Protein AF-A0A3S0SF53-F1 (afdb_monomer_lite)

Sequence (201 aa):
MRVKYLPQDAEARLNNGICFYDGRPYHLKLLSQIVAELHPLYGKREPIRIETTDAKLDISSPELGYANAKSGSAVFVYRKPERKYKQLITHGSLLGFQPLIGHVWYSDSIHELMYSKAGESLLLGQYPSLEEALTKVKEGSISSIAISRDIALAVDHHKEIFVFYKMDNIGILKGNIVEIPSGDVAWVISRYLEGFSWEVR

Foldseek 3Di:
DADDDDLVCQCVAQAQFWWFFQLFIFGWHDPHSFKIWTHHLEDDDDIDIDTPPDPRTGLAEFDFAWFCDPQQWIKGKDFDDDDPRHRGHHLVGIWIATPPPGTDPDSVSVSVCCSYPRVRCRRSFNFDAPVVQVVCLQVVVHQKGDRTRQWMWGQDPVRWIFIGGRRDGQATDDPQETEGQDPVCQVVCVVRVPSGHYDHD

Secondary structure (DSSP, 8-state):
-PPP--GGGHHHHHTTEEEEETTEEEEEEESSSSEEEEEESSSS---EEEETT-TTEE-SPPP-EEEEETTTEEEEEEE----TT--SB-GGGEEEEETTTEEE--HHHHHHHHTSHHHHHHHHT----HHHHHHHHHTTS-SEEESSSSEEEEE-TT--EEEEETTEEEEEEETTEEEES-GGGHHHHHHHSTT-EEEE-

Radius of gyration: 18.93 Å; chains: 1; bounding box: 45×31×56 Å

pLDDT: mean 91.85, std 8.22, range [46.09, 98.25]

Structure (mmCIF, N/CA/C/O backbone):
data_AF-A0A3S0SF53-F1
#
_entry.id   AF-A0A3S0SF53-F1
#
loop_
_atom_site.group_PDB
_atom_site.id
_atom_site.type_symbol
_atom_site.label_atom_id
_atom_site.label_alt_id
_atom_site.label_comp_id
_atom_site.label_asym_id
_atom_site.label_entity_id
_atom_site.label_seq_id
_atom_site.pdbx_PDB_ins_code
_atom_site.Cartn_x
_atom_site.Cartn_y
_atom_site.Cartn_z
_atom_site.occupancy
_atom_site.B_iso_or_equiv
_atom_site.auth_seq_id
_atom_site.auth_comp_id
_atom_site.auth_asym_id
_atom_site.auth_atom_id
_atom_site.pdbx_PDB_model_num
ATOM 1 N N . MET A 1 1 ? 1.760 -14.987 -15.053 1.00 46.09 1 MET A N 1
ATOM 2 C CA . MET A 1 1 ? 1.590 -14.897 -16.523 1.00 46.09 1 MET A CA 1
ATOM 3 C C . MET A 1 1 ? 2.180 -13.563 -16.965 1.00 46.09 1 MET A C 1
ATOM 5 O O . MET A 1 1 ? 1.681 -12.546 -16.506 1.00 46.09 1 MET A O 1
ATOM 9 N N . ARG A 1 2 ? 3.262 -13.537 -17.762 1.00 58.28 2 ARG A N 1
ATOM 10 C CA . ARG A 1 2 ? 3.820 -12.267 -18.272 1.00 58.28 2 ARG A CA 1
ATOM 11 C C . ARG A 1 2 ? 2.810 -11.636 -19.225 1.00 58.28 2 ARG A C 1
ATOM 13 O O . ARG A 1 2 ? 2.363 -12.295 -20.165 1.00 58.28 2 ARG A O 1
ATOM 20 N N . VAL A 1 3 ? 2.421 -10.397 -18.958 1.00 62.72 3 VAL A N 1
ATOM 21 C CA . VAL A 1 3 ? 1.444 -9.688 -19.782 1.00 62.72 3 VAL A CA 1
ATOM 22 C C . VAL A 1 3 ? 2.084 -9.389 -21.139 1.00 62.72 3 VAL A C 1
ATOM 24 O O . VAL A 1 3 ? 3.102 -8.712 -21.211 1.00 62.72 3 VAL A O 1
ATOM 27 N N . LYS A 1 4 ? 1.516 -9.927 -22.223 1.00 71.12 4 LYS A N 1
ATOM 28 C CA . LYS A 1 4 ? 1.995 -9.667 -23.587 1.00 71.12 4 LYS A CA 1
ATOM 29 C C . LYS A 1 4 ? 1.331 -8.405 -24.137 1.00 71.12 4 LYS A C 1
ATOM 31 O O . LYS A 1 4 ? 0.117 -8.236 -24.020 1.00 71.12 4 LYS A O 1
ATOM 36 N N . TYR A 1 5 ? 2.117 -7.538 -24.758 1.00 80.50 5 TYR A N 1
ATOM 37 C CA . TYR A 1 5 ? 1.646 -6.386 -25.523 1.00 80.50 5 TYR A CA 1
ATOM 38 C C . TYR A 1 5 ? 2.404 -6.308 -26.851 1.00 80.50 5 TYR A C 1
ATOM 40 O O . TYR A 1 5 ? 3.475 -6.896 -26.996 1.00 80.50 5 TYR A O 1
ATOM 48 N N . LEU A 1 6 ? 1.826 -5.619 -27.834 1.00 84.12 6 LEU A N 1
ATOM 49 C CA . LEU A 1 6 ? 2.497 -5.349 -29.104 1.00 84.12 6 LEU A CA 1
ATOM 50 C C . LEU A 1 6 ? 3.507 -4.207 -28.904 1.00 84.12 6 LEU A C 1
ATOM 52 O O . LEU A 1 6 ? 3.155 -3.250 -28.219 1.00 84.12 6 LEU A O 1
ATOM 56 N N . PRO A 1 7 ? 4.710 -4.231 -29.509 1.00 83.81 7 PRO A N 1
ATOM 57 C CA . PRO A 1 7 ? 5.716 -3.175 -29.320 1.00 83.81 7 PRO A CA 1
ATOM 58 C C . PRO A 1 7 ? 5.199 -1.748 -29.568 1.00 83.81 7 PRO A C 1
ATOM 60 O O . PRO A 1 7 ? 5.539 -0.822 -28.839 1.00 83.81 7 PRO A O 1
ATOM 63 N N . GLN A 1 8 ? 4.298 -1.582 -30.537 1.00 87.25 8 GLN A N 1
ATOM 64 C CA . GLN A 1 8 ? 3.639 -0.305 -30.840 1.00 87.25 8 GLN A CA 1
ATOM 65 C C . GLN A 1 8 ? 2.739 0.228 -29.707 1.00 87.25 8 GLN A C 1
ATOM 67 O O . GLN A 1 8 ? 2.517 1.430 -29.617 1.00 87.25 8 GLN A O 1
ATOM 72 N N . ASP A 1 9 ? 2.261 -0.643 -28.813 1.00 88.38 9 ASP A N 1
ATOM 73 C CA . ASP A 1 9 ? 1.449 -0.269 -27.651 1.00 88.38 9 ASP A CA 1
ATOM 74 C C . ASP A 1 9 ? 2.307 0.072 -26.418 1.00 88.38 9 ASP A C 1
ATOM 76 O O . ASP A 1 9 ? 1.754 0.468 -25.386 1.00 88.38 9 ASP A O 1
ATOM 80 N N . ALA A 1 10 ? 3.634 -0.121 -26.477 1.00 88.31 10 ALA A N 1
ATOM 81 C CA . ALA A 1 10 ? 4.522 -0.013 -25.317 1.00 88.31 10 ALA A CA 1
ATOM 82 C C . ALA A 1 10 ? 4.361 1.334 -24.604 1.00 88.31 10 ALA A C 1
ATOM 84 O O . ALA A 1 10 ? 4.163 1.379 -23.390 1.00 88.31 10 ALA A O 1
ATOM 85 N N . GLU A 1 11 ? 4.354 2.429 -25.366 1.00 90.12 11 GLU A N 1
ATOM 86 C CA . GLU A 1 11 ? 4.215 3.781 -24.830 1.00 90.12 11 GLU A CA 1
ATOM 87 C C . GLU A 1 11 ? 2.899 3.963 -24.063 1.00 90.12 11 GLU A C 1
ATOM 89 O O . GLU A 1 11 ? 2.894 4.360 -22.894 1.00 90.12 11 GLU A O 1
ATOM 94 N N . ALA A 1 12 ? 1.777 3.592 -24.682 1.00 87.81 12 ALA A N 1
ATOM 95 C CA . ALA A 1 12 ? 0.461 3.729 -24.073 1.00 87.81 12 ALA A CA 1
ATOM 96 C C . ALA A 1 12 ? 0.327 2.879 -22.798 1.00 87.81 12 ALA A C 1
ATOM 98 O O . ALA A 1 12 ? -0.262 3.330 -21.813 1.00 87.81 12 ALA A O 1
ATOM 99 N N . ARG A 1 13 ? 0.892 1.667 -22.788 1.00 88.06 13 ARG A N 1
ATOM 100 C CA . ARG A 1 13 ? 0.721 0.697 -21.696 1.00 88.06 13 ARG A CA 1
ATOM 101 C C . ARG A 1 13 ? 1.686 0.906 -20.537 1.00 88.06 13 ARG A C 1
ATOM 103 O O . ARG A 1 13 ? 1.255 0.823 -19.386 1.00 88.06 13 ARG A O 1
ATOM 110 N N . LEU A 1 14 ? 2.948 1.209 -20.835 1.00 90.62 14 LEU A N 1
ATOM 111 C CA . LEU A 1 14 ? 4.047 1.156 -19.870 1.00 90.62 14 LEU A CA 1
ATOM 112 C C . LEU A 1 14 ? 4.584 2.525 -19.466 1.00 90.62 14 LEU A C 1
ATOM 114 O O . LEU A 1 14 ? 5.055 2.670 -18.349 1.00 90.62 14 LEU A O 1
ATOM 118 N N . ASN A 1 15 ? 4.512 3.543 -20.325 1.00 93.12 15 ASN A N 1
ATOM 119 C CA . ASN A 1 15 ? 5.221 4.788 -20.031 1.00 93.12 15 ASN A CA 1
ATOM 120 C C . ASN A 1 15 ? 4.676 5.502 -18.778 1.00 93.12 15 ASN A C 1
ATOM 122 O O . ASN A 1 15 ? 3.457 5.580 -18.597 1.00 93.12 15 ASN A O 1
ATOM 126 N N . ASN A 1 16 ? 5.565 6.078 -17.968 1.00 93.12 16 ASN A N 1
ATOM 127 C CA . ASN A 1 16 ? 5.263 6.884 -16.781 1.00 93.12 16 ASN A CA 1
ATOM 128 C C . ASN A 1 16 ? 4.382 6.167 -15.744 1.00 93.12 16 ASN A C 1
ATOM 130 O O . ASN A 1 16 ? 3.390 6.725 -15.263 1.00 93.12 16 ASN A O 1
ATOM 134 N N . GLY A 1 17 ? 4.715 4.920 -15.414 1.00 93.69 17 GLY A N 1
ATOM 135 C CA . GLY A 1 17 ? 3.967 4.144 -14.428 1.00 93.69 17 GLY A CA 1
ATOM 136 C C . GLY A 1 17 ? 4.849 3.327 -13.495 1.00 93.69 17 GLY A C 1
ATOM 137 O O . GLY A 1 17 ? 6.034 3.140 -13.746 1.00 93.69 17 GLY A O 1
ATOM 138 N N . ILE A 1 18 ? 4.263 2.844 -12.403 1.00 95.69 18 ILE A N 1
ATOM 139 C CA . ILE A 1 18 ? 4.959 1.997 -11.430 1.00 95.69 18 ILE A CA 1
ATOM 140 C C . ILE A 1 18 ? 4.961 0.547 -11.919 1.00 95.69 18 ILE A C 1
ATOM 142 O O . ILE A 1 18 ? 3.902 0.001 -12.234 1.00 95.69 18 ILE A O 1
ATOM 146 N N . CYS A 1 19 ? 6.141 -0.066 -11.943 1.00 95.56 19 CYS A N 1
ATOM 147 C CA . CYS A 1 19 ? 6.375 -1.478 -12.246 1.00 95.56 19 CYS A CA 1
ATOM 148 C C . CYS A 1 19 ? 7.255 -2.118 -11.167 1.00 95.56 19 CYS A C 1
ATOM 150 O O . CYS A 1 19 ? 7.749 -1.427 -10.273 1.00 95.56 19 CYS A O 1
ATOM 152 N N . PHE A 1 20 ? 7.474 -3.425 -11.273 1.00 96.81 20 PHE A N 1
ATOM 153 C CA . PHE A 1 20 ? 8.457 -4.142 -10.476 1.00 96.81 20 PHE A CA 1
ATOM 154 C C . PHE A 1 20 ? 9.628 -4.594 -11.349 1.00 96.81 20 PHE A C 1
ATOM 156 O O . PHE A 1 20 ? 9.451 -5.010 -12.489 1.00 96.81 20 PHE A O 1
ATOM 163 N N . TYR A 1 21 ? 10.837 -4.539 -10.806 1.00 96.69 21 TYR A N 1
ATOM 164 C CA . TYR A 1 21 ? 12.034 -5.091 -11.424 1.00 96.69 21 TYR A CA 1
ATOM 165 C C . TYR A 1 21 ? 12.852 -5.806 -10.355 1.00 96.69 21 TYR A C 1
ATOM 167 O O . TYR A 1 21 ? 13.222 -5.200 -9.348 1.00 96.69 21 TYR A O 1
ATOM 175 N N . ASP A 1 22 ? 13.082 -7.106 -10.551 1.00 96.00 22 ASP A N 1
ATOM 176 C CA . ASP A 1 22 ? 13.804 -7.960 -9.592 1.00 96.00 22 ASP A CA 1
ATOM 177 C C . ASP A 1 22 ? 13.217 -7.883 -8.164 1.00 96.00 22 ASP A C 1
ATOM 179 O O . ASP A 1 22 ? 13.916 -7.716 -7.163 1.00 96.00 22 ASP A O 1
ATOM 183 N N . GLY A 1 23 ? 11.880 -7.910 -8.084 1.00 94.94 23 GLY A N 1
ATOM 184 C CA . GLY A 1 23 ? 11.135 -7.857 -6.823 1.00 94.94 23 GLY A CA 1
ATOM 185 C C . GLY A 1 23 ? 11.067 -6.480 -6.153 1.00 94.94 23 GLY A C 1
ATOM 186 O O . GLY A 1 23 ? 10.572 -6.387 -5.033 1.00 94.94 23 GLY A O 1
ATOM 187 N N . ARG A 1 24 ? 11.532 -5.405 -6.805 1.00 96.19 24 ARG A N 1
ATOM 188 C CA . ARG A 1 24 ? 11.493 -4.040 -6.254 1.00 96.19 24 ARG A CA 1
ATOM 189 C C . ARG A 1 24 ? 10.675 -3.082 -7.113 1.00 96.19 24 ARG A C 1
ATOM 191 O O . ARG A 1 24 ? 10.727 -3.201 -8.334 1.00 96.19 24 ARG A O 1
ATOM 198 N N . PRO A 1 25 ? 9.956 -2.120 -6.513 1.00 96.94 25 PRO A N 1
ATOM 199 C CA . PRO A 1 25 ? 9.144 -1.185 -7.269 1.00 96.94 25 PRO A CA 1
ATOM 200 C C . PRO A 1 25 ? 9.981 -0.037 -7.857 1.00 96.94 25 PRO A C 1
ATOM 202 O O . PRO A 1 25 ? 10.839 0.542 -7.189 1.00 96.94 25 PRO A O 1
ATOM 205 N N . TYR A 1 26 ? 9.689 0.320 -9.106 1.00 97.12 26 TYR A N 1
ATOM 206 C CA . TYR A 1 26 ? 10.326 1.413 -9.839 1.00 97.12 26 TYR A CA 1
ATOM 207 C C . TYR A 1 26 ? 9.295 2.216 -10.625 1.00 97.12 26 TYR A C 1
ATOM 209 O O . TYR A 1 26 ? 8.296 1.679 -11.106 1.00 97.12 26 TYR A O 1
ATOM 217 N N . HIS A 1 27 ? 9.581 3.498 -10.818 1.00 96.75 27 HIS A N 1
ATOM 218 C CA . HIS A 1 27 ? 8.931 4.304 -11.835 1.00 96.75 27 HIS A CA 1
ATOM 219 C C . HIS A 1 27 ? 9.580 4.033 -13.189 1.00 96.75 27 HIS A C 1
ATOM 221 O O . HIS A 1 27 ? 10.774 4.266 -13.375 1.00 96.75 27 HIS A O 1
ATOM 227 N N . LEU A 1 28 ? 8.785 3.548 -14.133 1.00 96.75 28 LEU A N 1
ATOM 228 C CA . LEU A 1 28 ? 9.215 3.240 -15.484 1.00 96.75 28 LEU A CA 1
ATOM 229 C C . LEU A 1 28 ? 8.954 4.431 -16.398 1.00 96.75 28 LEU A C 1
ATOM 231 O O . LEU A 1 28 ? 7.806 4.835 -16.604 1.00 96.75 28 LEU A O 1
ATOM 235 N N . LYS A 1 29 ? 10.023 4.926 -17.017 1.00 96.81 29 LYS A N 1
ATOM 236 C CA . LYS A 1 29 ? 9.982 5.891 -18.112 1.00 96.81 29 LYS A CA 1
ATOM 237 C C . LYS A 1 29 ? 10.483 5.219 -19.383 1.00 96.81 29 LYS A C 1
ATOM 239 O O . LYS A 1 29 ? 11.597 4.705 -19.420 1.00 96.81 29 LYS A O 1
ATOM 244 N N . LEU A 1 30 ? 9.679 5.210 -20.440 1.00 95.75 30 LEU A N 1
ATOM 245 C CA . LEU A 1 30 ? 10.136 4.693 -21.728 1.00 95.75 30 LEU A CA 1
ATOM 246 C C . LEU A 1 30 ? 11.026 5.726 -22.422 1.00 95.75 30 LEU A C 1
ATOM 248 O O . LEU A 1 30 ? 10.666 6.898 -22.525 1.00 95.75 30 LEU A O 1
ATOM 252 N N . LEU A 1 31 ? 12.185 5.273 -22.901 1.00 96.00 31 LEU A N 1
ATOM 253 C CA . LEU A 1 31 ? 13.082 6.057 -23.754 1.00 96.00 31 LEU A CA 1
ATOM 254 C C . LEU A 1 31 ? 12.844 5.739 -25.237 1.00 96.00 31 LEU A C 1
ATOM 256 O O . LEU A 1 31 ? 13.034 6.591 -26.099 1.00 96.00 31 LEU A O 1
ATOM 260 N N . SER A 1 32 ? 12.420 4.509 -25.531 1.00 93.69 32 SER A N 1
ATOM 261 C CA . SER A 1 32 ? 11.981 4.044 -26.847 1.00 93.69 32 SER A CA 1
ATOM 262 C C . SER A 1 32 ? 10.978 2.894 -26.683 1.00 93.69 32 SER A C 1
ATOM 264 O O . SER A 1 32 ? 10.612 2.538 -25.565 1.00 93.69 32 SER A O 1
ATOM 266 N N . GLN A 1 33 ? 10.539 2.272 -27.781 1.00 91.06 33 GLN A N 1
ATOM 267 C CA . GLN A 1 33 ? 9.672 1.084 -27.720 1.00 91.06 33 GLN A CA 1
ATOM 268 C C . GLN A 1 33 ? 10.350 -0.139 -27.082 1.00 91.06 33 GLN A C 1
ATOM 270 O O . GLN A 1 33 ? 9.656 -1.048 -26.634 1.00 91.06 33 GLN A O 1
ATOM 275 N N . ILE A 1 34 ? 11.686 -0.171 -27.053 1.00 91.94 34 ILE A N 1
ATOM 276 C CA . ILE A 1 34 ? 12.465 -1.317 -26.568 1.00 91.94 34 ILE A CA 1
ATOM 277 C C . ILE A 1 34 ? 13.307 -0.995 -25.333 1.00 91.94 34 ILE A C 1
ATOM 279 O O . ILE A 1 34 ? 13.642 -1.923 -24.607 1.00 91.94 34 ILE A O 1
ATOM 283 N N . VAL A 1 35 ? 13.605 0.281 -25.056 1.00 95.56 35 VAL A N 1
ATOM 284 C CA . VAL A 1 35 ? 14.423 0.708 -23.907 1.00 95.56 35 VAL A CA 1
ATOM 285 C C . VAL A 1 35 ? 13.583 1.479 -22.892 1.00 95.56 35 VAL A C 1
ATOM 287 O O . VAL A 1 35 ? 12.899 2.447 -23.239 1.00 95.56 35 VAL A O 1
ATOM 290 N N . ALA A 1 36 ? 13.709 1.092 -21.623 1.00 97.31 36 ALA A N 1
ATOM 291 C CA . ALA A 1 36 ? 13.137 1.789 -20.479 1.00 97.31 36 ALA A CA 1
ATOM 292 C C . ALA A 1 36 ? 14.227 2.261 -19.508 1.00 97.31 36 ALA A C 1
ATOM 294 O O . ALA A 1 36 ? 15.285 1.645 -19.383 1.00 97.31 36 ALA A O 1
ATOM 295 N N . GLU A 1 37 ? 13.937 3.340 -18.794 1.00 98.12 37 GLU A N 1
ATOM 296 C CA . GLU A 1 37 ? 14.695 3.835 -17.653 1.00 98.12 37 GLU A CA 1
ATOM 297 C C . GLU A 1 37 ? 13.843 3.660 -16.388 1.00 98.12 37 GLU A C 1
ATOM 299 O O . GLU A 1 37 ? 12.679 4.065 -16.333 1.00 98.12 37 GLU A O 1
ATOM 304 N N . LEU A 1 38 ? 14.410 2.993 -15.387 1.00 97.88 38 LEU A N 1
ATOM 305 C CA . LEU A 1 38 ? 13.784 2.686 -14.111 1.00 97.88 38 LEU A CA 1
ATOM 306 C C . LEU A 1 38 ? 14.320 3.635 -13.048 1.00 97.88 38 LEU A C 1
ATOM 308 O O . LEU A 1 38 ? 15.490 3.561 -12.670 1.00 97.88 38 LEU A O 1
ATOM 312 N N . HIS A 1 39 ? 13.451 4.494 -12.534 1.00 97.50 39 HIS A N 1
ATOM 313 C CA . HIS A 1 39 ? 13.761 5.415 -11.450 1.00 97.50 39 HIS A CA 1
ATOM 314 C C . HIS A 1 39 ? 13.269 4.825 -10.122 1.00 97.50 39 HIS A C 1
ATOM 316 O O . HIS A 1 39 ? 12.125 4.372 -10.043 1.00 97.50 39 HIS A O 1
ATOM 322 N N . PRO A 1 40 ? 14.095 4.799 -9.065 1.00 95.75 40 PRO A N 1
ATOM 323 C CA . PRO A 1 40 ? 13.639 4.392 -7.739 1.00 95.75 40 PRO A CA 1
ATOM 324 C C . PRO A 1 40 ? 12.463 5.260 -7.287 1.00 95.75 40 PRO A C 1
ATOM 326 O O . PRO A 1 40 ? 12.498 6.477 -7.463 1.00 95.75 40 PRO A O 1
ATOM 329 N N . LEU A 1 41 ? 11.443 4.653 -6.674 1.00 94.31 41 LEU A N 1
ATOM 330 C CA . LEU A 1 41 ? 10.324 5.424 -6.118 1.00 94.31 41 LEU A CA 1
ATOM 331 C C . LEU A 1 41 ? 10.757 6.301 -4.945 1.00 94.31 41 LEU A C 1
ATOM 333 O O . LEU A 1 41 ? 10.205 7.375 -4.739 1.00 94.31 41 LEU A O 1
ATOM 337 N N . TYR A 1 42 ? 11.737 5.832 -4.174 1.00 91.56 42 TYR A N 1
ATOM 338 C CA . TYR A 1 42 ? 12.228 6.498 -2.981 1.00 91.56 42 TYR A CA 1
ATOM 339 C C . TYR A 1 42 ? 13.743 6.319 -2.818 1.00 91.56 42 TYR A C 1
ATOM 341 O O . TYR A 1 42 ? 14.331 5.307 -3.211 1.00 91.56 42 TYR A O 1
ATOM 349 N N . GLY A 1 43 ? 14.369 7.311 -2.182 1.00 89.81 43 GLY A N 1
ATOM 350 C CA . GLY A 1 43 ? 15.798 7.331 -1.890 1.00 89.81 43 GLY A CA 1
ATOM 351 C C . GLY A 1 43 ? 16.658 7.839 -3.049 1.00 89.81 43 GLY A C 1
ATOM 352 O O . GLY A 1 43 ? 16.170 8.220 -4.108 1.00 89.81 43 GLY A O 1
ATOM 353 N N . LYS A 1 44 ? 17.974 7.874 -2.821 1.00 83.50 44 LYS A N 1
ATOM 354 C CA . LYS A 1 44 ? 18.967 8.284 -3.820 1.00 83.50 44 LYS A CA 1
ATOM 355 C C . LYS A 1 44 ? 19.630 7.034 -4.390 1.00 83.50 44 LYS A C 1
ATOM 357 O O . LYS A 1 44 ? 20.559 6.503 -3.786 1.00 83.50 44 LYS A O 1
ATOM 362 N N . ARG A 1 45 ? 19.120 6.529 -5.511 1.00 90.31 45 ARG A N 1
ATOM 363 C CA . ARG A 1 45 ? 19.826 5.544 -6.342 1.00 90.31 45 ARG A CA 1
ATOM 364 C C . ARG A 1 45 ? 19.778 6.017 -7.786 1.00 90.31 45 ARG A C 1
ATOM 366 O O . ARG A 1 45 ? 18.812 6.664 -8.187 1.00 90.31 45 ARG A O 1
ATOM 373 N N . GLU A 1 46 ? 20.815 5.681 -8.535 1.00 94.50 46 GLU A N 1
ATOM 374 C CA . GLU A 1 46 ? 20.867 6.010 -9.952 1.00 94.50 46 GLU A CA 1
ATOM 375 C C . GLU A 1 46 ? 19.781 5.250 -10.728 1.00 94.50 46 GLU A C 1
ATOM 377 O O . GLU A 1 46 ? 19.470 4.100 -10.382 1.00 94.50 46 GLU A O 1
ATOM 382 N N . PRO A 1 47 ? 19.191 5.870 -11.763 1.00 96.62 47 PRO A N 1
ATOM 383 C CA . PRO A 1 47 ? 18.285 5.177 -12.660 1.00 96.62 47 PRO A CA 1
ATOM 384 C C . PRO A 1 47 ? 18.973 4.006 -13.367 1.00 96.62 47 PRO A C 1
ATOM 386 O O . PRO A 1 47 ? 20.161 4.058 -13.689 1.00 96.62 47 PRO A O 1
ATOM 389 N N . ILE A 1 48 ? 18.212 2.949 -13.644 1.00 97.44 48 ILE A N 1
ATOM 390 C CA . ILE A 1 48 ? 18.705 1.755 -14.341 1.00 97.44 48 ILE A CA 1
ATOM 391 C C . ILE A 1 48 ? 18.089 1.719 -15.733 1.00 97.44 48 ILE A C 1
ATOM 393 O O . ILE A 1 48 ? 16.879 1.870 -15.876 1.00 97.44 48 ILE A O 1
ATOM 397 N N . ARG A 1 49 ? 18.896 1.478 -16.764 1.00 98.12 49 ARG A N 1
ATOM 398 C CA . ARG A 1 49 ? 18.389 1.255 -18.122 1.00 98.12 49 ARG A CA 1
ATOM 399 C C . ARG A 1 49 ? 18.254 -0.231 -18.396 1.00 98.12 49 ARG A C 1
ATOM 401 O O . ARG A 1 49 ? 19.184 -0.985 -18.124 1.00 98.12 49 ARG A O 1
ATOM 408 N N . ILE A 1 50 ? 17.110 -0.624 -18.941 1.00 97.38 50 ILE A N 1
ATOM 409 C CA . ILE A 1 50 ? 16.794 -2.014 -19.271 1.00 97.38 50 ILE A CA 1
ATOM 410 C C . ILE A 1 50 ? 16.114 -2.106 -20.635 1.00 97.38 50 ILE A C 1
ATOM 412 O O . ILE A 1 50 ? 15.545 -1.131 -21.138 1.00 97.38 50 ILE A O 1
ATOM 416 N N . GLU A 1 51 ? 16.117 -3.305 -21.204 1.00 95.44 51 GLU A N 1
ATOM 417 C CA . GLU A 1 51 ? 15.202 -3.637 -22.289 1.00 95.44 51 GLU A CA 1
ATOM 418 C C . GLU A 1 51 ? 13.804 -3.923 -21.731 1.00 95.44 51 GLU A C 1
ATOM 420 O O . GLU A 1 51 ? 13.642 -4.538 -20.679 1.00 95.44 51 GLU A O 1
ATOM 425 N N . THR A 1 52 ? 12.760 -3.526 -22.456 1.00 92.56 52 THR A N 1
ATOM 426 C CA . THR A 1 52 ? 11.367 -3.818 -22.065 1.00 92.56 52 THR A CA 1
ATOM 427 C C . THR A 1 52 ? 11.033 -5.316 -22.100 1.00 92.56 52 THR A C 1
ATOM 429 O O . THR A 1 52 ? 10.032 -5.747 -21.534 1.00 92.56 52 THR A O 1
ATOM 432 N N . THR A 1 53 ? 11.880 -6.119 -22.744 1.00 92.19 53 THR A N 1
ATOM 433 C CA . THR A 1 53 ? 11.811 -7.584 -22.807 1.00 92.19 53 THR A CA 1
ATOM 434 C C . THR A 1 53 ? 12.586 -8.286 -21.694 1.00 92.19 53 THR A C 1
ATOM 436 O O . THR A 1 53 ? 12.589 -9.519 -21.659 1.00 92.19 53 THR A O 1
ATOM 439 N N . ASP A 1 54 ? 13.235 -7.541 -20.792 1.00 95.06 54 ASP A N 1
ATOM 440 C CA . ASP A 1 54 ? 14.008 -8.117 -19.694 1.00 95.06 54 ASP A CA 1
ATOM 441 C C . ASP A 1 54 ? 13.142 -9.063 -18.843 1.00 95.06 54 ASP A C 1
ATOM 443 O O . ASP A 1 54 ? 12.016 -8.755 -18.446 1.00 95.06 54 ASP A O 1
ATOM 447 N N . ALA A 1 55 ? 13.675 -10.250 -18.556 1.00 94.06 55 ALA A N 1
ATOM 448 C CA . ALA A 1 55 ? 12.977 -11.295 -17.823 1.00 94.06 55 ALA A CA 1
ATOM 449 C C . ALA A 1 55 ? 12.622 -10.912 -16.374 1.00 94.06 55 ALA A C 1
ATOM 451 O O . ALA A 1 55 ? 11.712 -11.526 -15.804 1.00 94.06 55 ALA A O 1
ATOM 452 N N . LYS A 1 56 ? 13.343 -9.951 -15.790 1.00 96.19 56 LYS A N 1
ATOM 453 C CA . LYS A 1 56 ? 13.143 -9.438 -14.430 1.00 96.19 56 LYS A CA 1
ATOM 454 C C . LYS A 1 56 ? 12.106 -8.323 -14.356 1.00 96.19 56 LYS A C 1
ATOM 456 O O . LYS A 1 56 ? 11.683 -7.992 -13.248 1.00 96.19 56 LYS A O 1
ATOM 461 N N . LEU A 1 57 ? 11.721 -7.740 -15.493 1.00 95.00 57 LEU A N 1
ATOM 462 C CA . LEU A 1 57 ? 10.684 -6.722 -15.547 1.00 95.00 57 LEU A CA 1
ATOM 463 C C . LEU A 1 57 ? 9.312 -7.373 -15.350 1.00 95.00 57 LEU A C 1
ATOM 465 O O . LEU A 1 57 ? 8.868 -8.210 -16.140 1.00 95.00 57 LEU A O 1
ATOM 469 N N . ASP A 1 58 ? 8.625 -6.946 -14.300 1.00 94.31 58 ASP A N 1
ATOM 470 C CA . ASP A 1 58 ? 7.246 -7.291 -14.017 1.00 94.31 58 ASP A CA 1
ATOM 471 C C . ASP A 1 58 ? 6.348 -6.057 -14.163 1.00 94.31 58 ASP A C 1
ATOM 473 O O . ASP A 1 58 ? 6.406 -5.090 -13.402 1.00 94.31 58 ASP A O 1
ATOM 477 N N . ILE A 1 59 ? 5.502 -6.114 -15.185 1.00 92.12 59 ILE A N 1
ATOM 478 C CA . ILE A 1 59 ? 4.506 -5.093 -15.524 1.00 92.12 59 ILE A CA 1
ATOM 479 C C . ILE A 1 59 ? 3.101 -5.477 -15.049 1.00 92.12 59 ILE A C 1
ATOM 481 O O . ILE A 1 59 ? 2.111 -4.880 -15.483 1.00 92.12 59 ILE A O 1
ATOM 485 N N . SER A 1 60 ? 2.989 -6.517 -14.218 1.00 89.56 60 SER A N 1
ATOM 486 C CA . SER A 1 60 ? 1.737 -6.852 -13.558 1.00 89.56 60 SER A CA 1
ATOM 487 C C . SER A 1 60 ? 1.237 -5.651 -12.751 1.00 89.56 60 SER A C 1
ATOM 489 O O . SER A 1 60 ? 2.006 -4.812 -12.278 1.00 89.56 60 SER A O 1
ATOM 491 N N . SER A 1 61 ? -0.087 -5.520 -12.648 1.00 87.38 61 SER A N 1
ATOM 492 C CA . SER A 1 61 ? -0.672 -4.488 -11.798 1.00 87.38 61 SER A CA 1
ATOM 493 C C . SER A 1 61 ? -0.268 -4.787 -10.358 1.00 87.38 61 SER A C 1
ATOM 495 O O . SER A 1 61 ? -0.713 -5.815 -9.844 1.00 87.38 61 SER A O 1
ATOM 497 N N . PRO A 1 62 ? 0.500 -3.916 -9.687 1.00 90.81 62 PRO A N 1
ATOM 498 C CA . PRO A 1 62 ? 0.847 -4.180 -8.309 1.00 90.81 62 PRO A CA 1
ATOM 499 C C . PRO A 1 62 ? -0.405 -4.104 -7.443 1.00 90.81 62 PRO A C 1
ATOM 501 O O . PRO A 1 62 ? -1.348 -3.355 -7.733 1.00 90.81 62 PRO A O 1
ATOM 504 N N . GLU A 1 63 ? -0.409 -4.900 -6.381 1.00 93.50 63 GLU A N 1
ATOM 505 C CA . GLU A 1 63 ? -1.454 -4.833 -5.376 1.00 93.50 63 GLU A CA 1
ATOM 506 C C . GLU A 1 63 ? -1.417 -3.461 -4.697 1.00 93.50 63 GLU A C 1
ATOM 508 O O . GLU A 1 63 ? -0.351 -2.900 -4.417 1.00 93.50 63 GLU A O 1
ATOM 513 N N . LEU A 1 64 ? -2.599 -2.921 -4.429 1.00 95.88 64 LEU A N 1
ATOM 514 C CA . LEU A 1 64 ? -2.795 -1.687 -3.679 1.00 95.88 64 LEU A CA 1
ATOM 515 C C . LEU 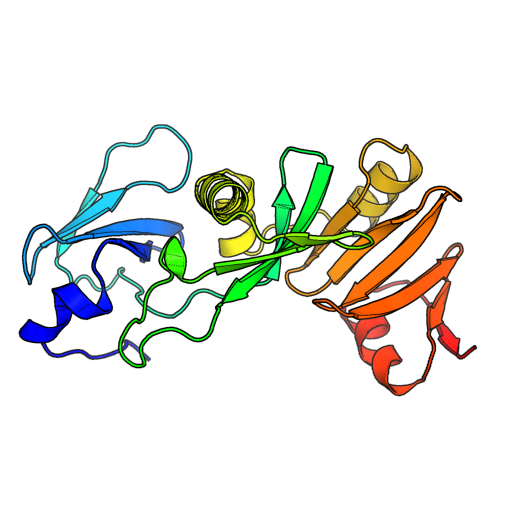A 1 64 ? -3.482 -1.994 -2.346 1.00 95.88 64 LEU A C 1
ATOM 517 O O . LEU A 1 64 ? -3.712 -3.158 -2.021 1.00 95.88 64 LEU A O 1
ATOM 521 N N . GLY A 1 65 ? -3.745 -0.961 -1.557 1.00 97.50 65 GLY A N 1
ATOM 522 C CA . GLY A 1 65 ? -4.297 -1.086 -0.220 1.00 97.50 65 GLY A CA 1
ATOM 523 C C . GLY A 1 65 ? -3.853 0.064 0.667 1.00 97.50 65 GLY A C 1
ATOM 524 O O . GLY A 1 65 ? -3.503 1.143 0.187 1.00 97.50 65 GLY A O 1
ATOM 525 N N . TYR A 1 66 ? -3.845 -0.170 1.969 1.00 98.19 66 TYR A N 1
ATOM 526 C CA . TYR A 1 66 ? -3.396 0.814 2.935 1.00 98.19 66 TYR A CA 1
ATOM 527 C C . TYR A 1 66 ? -1.892 1.083 2.883 1.00 98.19 66 TYR A C 1
ATOM 529 O O . TYR A 1 66 ? -1.082 0.170 2.932 1.00 98.19 66 TYR A O 1
ATOM 537 N N . ALA A 1 67 ? -1.510 2.355 2.898 1.00 97.44 67 ALA A N 1
ATOM 538 C CA . ALA A 1 67 ? -0.151 2.801 3.175 1.00 97.44 67 ALA A CA 1
ATOM 539 C C . ALA A 1 67 ? -0.106 3.605 4.480 1.00 97.44 67 ALA A C 1
ATOM 541 O O . ALA A 1 67 ? -1.024 4.365 4.786 1.00 97.44 67 ALA A O 1
ATOM 542 N N . ASN A 1 68 ? 0.994 3.477 5.221 1.00 97.31 68 ASN A N 1
ATOM 543 C CA . ASN A 1 68 ? 1.258 4.250 6.435 1.00 97.31 68 ASN A CA 1
ATOM 544 C C . ASN A 1 68 ? 1.967 5.563 6.092 1.00 97.31 68 ASN A C 1
ATOM 546 O O . ASN A 1 68 ? 3.195 5.607 6.019 1.00 97.31 68 ASN A O 1
ATOM 550 N N . ALA A 1 69 ? 1.202 6.630 5.857 1.00 94.00 69 ALA A N 1
ATOM 551 C CA . ALA A 1 69 ? 1.736 7.937 5.498 1.00 94.00 69 ALA A CA 1
ATOM 552 C C . ALA A 1 69 ? 2.610 8.528 6.617 1.00 94.00 69 ALA A C 1
ATOM 554 O O . ALA A 1 69 ? 2.381 8.313 7.810 1.00 94.00 69 ALA A O 1
ATOM 555 N N . LYS A 1 70 ? 3.599 9.345 6.229 1.00 90.19 70 LYS A N 1
ATOM 556 C CA . LYS A 1 70 ? 4.550 9.984 7.158 1.00 90.19 70 LYS A CA 1
ATOM 557 C C . LYS A 1 70 ? 3.865 10.861 8.217 1.00 90.19 70 LYS A C 1
ATOM 559 O O . LYS A 1 70 ? 4.420 11.047 9.293 1.00 90.19 70 LYS A O 1
ATOM 564 N N . SER A 1 71 ? 2.673 11.375 7.923 1.00 88.56 71 SER A N 1
ATOM 565 C CA . SER A 1 71 ? 1.849 12.166 8.843 1.00 88.56 71 SER A CA 1
ATOM 566 C C . SER A 1 71 ? 1.284 11.370 10.027 1.00 88.56 71 SER A C 1
ATOM 568 O O . SER A 1 71 ? 0.607 11.958 10.863 1.00 88.56 71 SER A O 1
ATOM 570 N N . GLY A 1 72 ? 1.529 10.057 10.112 1.00 88.75 72 GLY A N 1
ATOM 571 C CA . GLY A 1 72 ? 0.943 9.209 11.152 1.00 88.75 72 GLY A CA 1
ATOM 572 C C . GLY A 1 72 ? -0.507 8.843 10.843 1.00 88.75 72 GLY A C 1
ATOM 573 O O . GLY A 1 72 ? -1.354 8.827 11.736 1.00 88.75 72 GLY A O 1
ATOM 574 N N . SER A 1 73 ? -0.810 8.614 9.564 1.00 93.44 73 SER A N 1
ATOM 575 C CA . SER A 1 73 ? -2.144 8.224 9.115 1.00 93.44 73 SER A CA 1
ATOM 576 C C . SER A 1 73 ? -2.086 7.084 8.108 1.00 93.44 73 SER A C 1
ATOM 578 O O . SER A 1 73 ? -1.227 7.067 7.225 1.00 93.44 73 SER A O 1
ATOM 580 N N . ALA A 1 74 ? -3.027 6.153 8.214 1.00 96.69 74 ALA A N 1
ATOM 581 C CA . ALA A 1 74 ? -3.254 5.131 7.209 1.00 96.69 74 ALA A CA 1
ATOM 582 C C . ALA A 1 74 ? -4.081 5.712 6.055 1.00 96.69 74 ALA A C 1
ATOM 584 O O . ALA A 1 74 ? -5.087 6.382 6.279 1.00 96.69 74 ALA A O 1
ATOM 585 N N . VAL A 1 75 ? -3.680 5.437 4.816 1.00 96.88 75 VAL A N 1
ATOM 586 C CA . VAL A 1 75 ? -4.404 5.859 3.611 1.00 96.88 75 VAL A CA 1
ATOM 587 C C . VAL A 1 75 ? -4.626 4.645 2.727 1.00 96.88 75 VAL A C 1
ATOM 589 O O . VAL A 1 75 ? -3.663 4.052 2.251 1.00 96.88 75 VAL A O 1
ATOM 592 N N . PHE A 1 76 ? -5.882 4.267 2.504 1.00 97.44 76 PHE A N 1
ATOM 593 C CA . PHE A 1 76 ? -6.252 3.233 1.548 1.00 97.44 76 PHE A CA 1
ATOM 594 C C . PHE A 1 76 ? -6.120 3.792 0.135 1.00 97.44 76 PHE A C 1
ATOM 596 O O . PHE A 1 76 ? -6.906 4.638 -0.294 1.00 97.44 76 PHE A O 1
ATOM 603 N N . VAL A 1 77 ? -5.094 3.341 -0.575 1.00 96.19 77 VAL A N 1
ATOM 604 C CA . VAL A 1 77 ? -4.822 3.707 -1.960 1.00 96.19 77 VAL A CA 1
ATOM 605 C C . VAL A 1 77 ? -5.526 2.707 -2.863 1.00 96.19 77 VAL A C 1
ATOM 607 O O . VAL A 1 77 ? -5.360 1.498 -2.711 1.00 96.19 77 VAL A O 1
ATOM 610 N N . TYR A 1 78 ? -6.293 3.195 -3.830 1.00 94.62 78 TYR A N 1
ATOM 611 C CA . TYR A 1 78 ? -6.983 2.349 -4.799 1.00 94.62 78 TYR A CA 1
ATOM 612 C C . TYR A 1 78 ? -6.992 2.992 -6.184 1.00 94.62 78 TYR A C 1
ATOM 614 O O . TYR A 1 78 ? -6.770 4.193 -6.342 1.00 94.62 78 TYR A O 1
ATOM 622 N N . ARG A 1 79 ? -7.219 2.174 -7.216 1.00 90.88 79 ARG A N 1
ATOM 623 C CA . ARG A 1 79 ? -7.281 2.664 -8.595 1.00 90.88 79 ARG A CA 1
ATOM 624 C C . ARG A 1 79 ? -8.637 3.304 -8.869 1.00 90.88 79 ARG A C 1
ATOM 626 O O . ARG A 1 79 ? -9.671 2.682 -8.629 1.00 90.88 79 ARG A O 1
ATOM 633 N N . LYS A 1 80 ? -8.634 4.486 -9.481 1.00 88.56 80 LYS A N 1
ATOM 634 C CA . LYS A 1 80 ? -9.808 4.963 -10.211 1.00 88.56 80 LYS A CA 1
ATOM 635 C C . LYS A 1 80 ? -9.967 4.140 -11.496 1.00 88.56 80 LYS A C 1
ATOM 637 O O . LYS A 1 80 ? -8.960 3.709 -12.065 1.00 88.56 80 LYS A O 1
ATOM 642 N N . PRO A 1 81 ? -11.193 3.939 -11.998 1.00 80.19 81 PRO A N 1
ATOM 643 C CA . PRO A 1 81 ? -11.386 3.407 -13.339 1.00 80.19 81 PRO A CA 1
ATOM 644 C C . PRO A 1 81 ? -10.645 4.284 -14.367 1.00 80.19 81 PRO A C 1
ATOM 646 O O . PRO A 1 81 ? -11.001 5.440 -14.5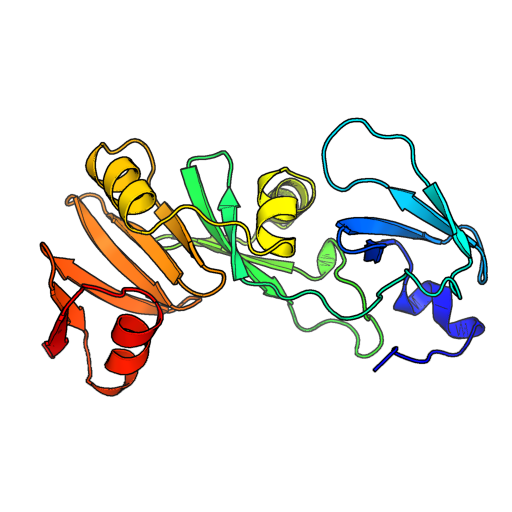87 1.00 80.19 81 PRO A O 1
ATOM 649 N N . GLU A 1 82 ? -9.579 3.755 -14.968 1.00 74.50 82 GLU A N 1
ATOM 650 C CA . GLU A 1 82 ? -8.813 4.414 -16.030 1.00 74.50 82 GLU A CA 1
ATOM 651 C C . GLU A 1 82 ? -9.079 3.776 -17.398 1.00 74.50 82 GLU A C 1
ATOM 653 O O . GLU A 1 82 ? -9.835 2.813 -17.542 1.00 74.50 82 GLU A O 1
ATOM 658 N N . ARG A 1 83 ? -8.441 4.330 -18.438 1.00 68.56 83 ARG A N 1
ATOM 659 C CA . ARG A 1 83 ? -8.471 3.783 -19.797 1.00 68.56 83 ARG A CA 1
ATOM 660 C C . ARG A 1 83 ? -8.114 2.292 -19.774 1.00 68.56 83 ARG A C 1
ATOM 662 O O . ARG A 1 83 ? -7.061 1.914 -19.268 1.00 68.56 83 ARG A O 1
ATOM 669 N N . LYS A 1 84 ? -8.947 1.479 -20.435 1.00 69.06 84 LYS A N 1
ATOM 670 C CA . LYS A 1 84 ? -8.885 0.003 -20.521 1.00 69.06 84 LYS A CA 1
ATOM 671 C C . LYS A 1 84 ? -7.495 -0.589 -20.812 1.00 69.06 84 LYS A C 1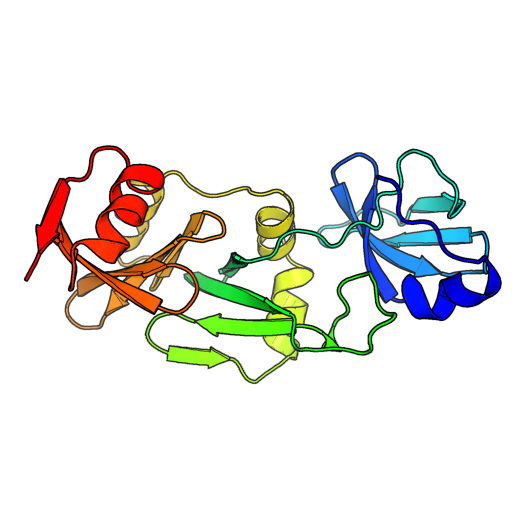
ATOM 673 O O . LYS A 1 84 ? -7.241 -1.740 -20.477 1.00 69.06 84 LYS A O 1
ATOM 678 N N . TYR A 1 85 ? -6.614 0.172 -21.457 1.00 74.94 85 TYR A N 1
ATOM 679 C CA . TYR A 1 85 ? -5.320 -0.308 -21.939 1.00 74.94 85 TYR A CA 1
ATOM 680 C C . TYR A 1 85 ? -4.135 0.057 -21.031 1.00 74.94 85 TYR A C 1
ATOM 682 O O . TYR A 1 85 ? -3.042 -0.449 -21.265 1.00 74.94 85 TYR A O 1
ATOM 690 N N . LYS A 1 86 ? -4.306 0.904 -20.003 1.00 83.31 86 LYS A N 1
ATOM 691 C CA . LYS A 1 86 ? -3.197 1.278 -19.112 1.00 83.31 86 LYS A CA 1
ATOM 692 C C . LYS A 1 86 ? -2.952 0.177 -18.079 1.00 83.31 86 LYS A C 1
ATOM 694 O O . LYS A 1 86 ? -3.845 -0.169 -17.312 1.00 83.31 86 LYS A O 1
ATOM 699 N N . GLN A 1 87 ? -1.752 -0.400 -18.088 1.00 82.81 87 GLN A N 1
ATOM 700 C CA . GLN A 1 87 ? -1.422 -1.547 -17.233 1.00 82.81 87 GLN A CA 1
ATOM 701 C C . GLN A 1 87 ? -0.802 -1.095 -15.911 1.00 82.81 87 GLN A C 1
ATOM 703 O O . GLN A 1 87 ? -1.252 -1.498 -14.830 1.00 82.81 87 GLN A O 1
ATOM 708 N N . LEU A 1 88 ? 0.190 -0.209 -16.009 1.00 90.12 88 LEU A N 1
ATOM 709 C CA . LEU A 1 88 ? 0.888 0.331 -14.852 1.00 90.12 88 LEU A CA 1
ATOM 710 C C . LEU A 1 88 ? 0.052 1.380 -14.118 1.00 90.12 88 LEU A C 1
ATOM 712 O O . LEU A 1 88 ? -0.788 2.062 -14.706 1.00 90.12 88 LEU A O 1
ATOM 716 N N . ILE A 1 89 ? 0.341 1.531 -12.830 1.00 90.44 89 ILE A N 1
ATOM 717 C CA . ILE A 1 89 ? -0.225 2.596 -12.002 1.00 90.44 89 ILE A CA 1
ATOM 718 C C . ILE A 1 89 ? 0.416 3.916 -12.401 1.00 90.44 89 ILE A C 1
ATOM 720 O O . ILE A 1 89 ? 1.636 4.043 -12.339 1.00 90.44 89 ILE A O 1
ATOM 724 N N . THR A 1 90 ? -0.398 4.898 -12.770 1.00 88.94 90 THR A N 1
ATOM 725 C CA . THR A 1 90 ? 0.059 6.265 -13.040 1.00 88.94 90 THR A CA 1
ATOM 726 C C . THR A 1 90 ? -0.365 7.223 -11.936 1.00 88.94 90 THR A C 1
ATOM 728 O O . THR A 1 90 ? -1.274 6.922 -11.162 1.00 88.94 90 THR A O 1
ATOM 731 N N . HIS A 1 91 ? 0.257 8.405 -11.898 1.00 81.56 91 HIS A N 1
ATOM 732 C CA . HIS A 1 91 ? -0.106 9.484 -10.976 1.00 81.56 91 HIS A CA 1
ATOM 733 C C . HIS A 1 91 ? -1.610 9.793 -11.008 1.00 81.56 91 HIS A C 1
ATOM 735 O O . HIS A 1 91 ? -2.254 9.875 -9.969 1.00 81.56 91 HIS A O 1
ATOM 741 N N . GLY A 1 92 ? -2.187 9.888 -12.208 1.00 84.19 92 GLY A N 1
ATOM 742 C CA . GLY A 1 92 ? -3.607 10.165 -12.358 1.00 84.19 92 GLY A CA 1
ATOM 743 C C . GLY A 1 92 ? -4.493 9.022 -11.878 1.00 84.19 92 GLY A C 1
ATOM 744 O O . GLY A 1 92 ? -5.627 9.284 -11.505 1.00 84.19 92 GLY A O 1
ATOM 745 N N . SER A 1 93 ? -4.007 7.782 -11.859 1.00 88.25 93 SER A N 1
ATOM 746 C CA . SER A 1 93 ? -4.840 6.582 -11.712 1.00 88.25 93 SER A CA 1
ATOM 747 C C . SER A 1 93 ? -5.280 6.254 -10.294 1.00 88.25 93 SER A C 1
ATOM 749 O O . SER A 1 93 ? -5.993 5.270 -10.105 1.00 88.25 93 SER A O 1
ATOM 751 N N . LEU A 1 94 ? -4.856 7.034 -9.304 1.00 91.94 94 LEU A N 1
ATOM 752 C CA . LEU A 1 94 ? -5.028 6.693 -7.900 1.00 91.94 94 LEU A CA 1
ATOM 753 C C . LEU A 1 94 ? -5.975 7.642 -7.180 1.00 91.94 94 LEU A C 1
ATOM 755 O O . LEU A 1 94 ? -6.041 8.834 -7.471 1.00 91.94 94 LEU A O 1
ATOM 759 N N . LEU A 1 95 ? -6.671 7.081 -6.202 1.00 92.62 95 LEU A N 1
ATOM 760 C CA . LEU A 1 95 ? -7.445 7.795 -5.202 1.00 92.62 95 LEU A CA 1
ATOM 761 C C . LEU A 1 95 ? -7.053 7.294 -3.814 1.00 92.62 95 LEU A C 1
ATOM 763 O O . LEU A 1 95 ? -6.526 6.188 -3.659 1.00 92.62 95 LEU A O 1
ATOM 767 N N . GLY A 1 96 ? -7.318 8.131 -2.815 1.00 94.44 96 GLY A N 1
ATOM 768 C CA . GLY A 1 96 ? -7.098 7.819 -1.413 1.00 94.44 96 GLY A CA 1
ATOM 769 C C . GLY A 1 96 ? -8.391 7.813 -0.613 1.00 94.44 96 GLY A C 1
ATOM 770 O O . GLY A 1 96 ? -9.330 8.565 -0.888 1.00 94.44 96 GLY A O 1
ATOM 771 N N . PHE A 1 97 ? -8.415 6.989 0.422 1.00 95.44 97 PHE A N 1
ATOM 772 C CA . PHE A 1 97 ? -9.391 7.049 1.499 1.00 95.44 97 PHE A CA 1
ATOM 773 C C . PHE A 1 97 ? -8.656 7.004 2.836 1.00 95.44 97 PHE A C 1
ATOM 775 O O . PHE A 1 97 ? -7.821 6.131 3.058 1.00 95.44 97 PHE A O 1
ATOM 782 N N . GLN A 1 98 ? -8.951 7.941 3.726 1.00 95.44 98 GLN A N 1
ATOM 783 C CA . GLN A 1 98 ? -8.380 7.989 5.064 1.00 95.44 98 GLN A CA 1
ATOM 784 C C . GLN A 1 98 ? -9.460 7.611 6.089 1.00 95.44 98 GLN A C 1
ATOM 786 O O . GLN A 1 98 ? -10.531 8.223 6.082 1.00 95.44 98 GLN A O 1
ATOM 791 N N . PRO A 1 99 ? -9.210 6.633 6.981 1.00 95.56 99 PRO A N 1
ATOM 792 C CA . PRO A 1 99 ? -10.142 6.278 8.047 1.00 95.56 99 PRO A CA 1
ATOM 793 C C . PRO A 1 99 ? -10.609 7.499 8.847 1.00 95.56 99 PRO A C 1
ATOM 795 O O . PRO A 1 99 ? -9.816 8.399 9.122 1.00 95.56 99 PRO A O 1
ATOM 798 N N . LEU A 1 100 ? -11.896 7.523 9.207 1.00 93.69 100 LEU A N 1
ATOM 799 C CA . LEU A 1 100 ? -12.580 8.602 9.949 1.00 93.69 100 LEU A CA 1
ATOM 800 C C . LEU A 1 100 ? -12.654 9.976 9.248 1.00 93.69 100 LEU A C 1
ATOM 802 O O . LEU A 1 100 ? -13.380 10.847 9.718 1.00 93.69 100 LEU A O 1
ATOM 806 N N . ILE A 1 101 ? -11.959 10.173 8.124 1.00 93.19 101 ILE A N 1
ATOM 807 C CA . ILE A 1 101 ? -11.990 11.414 7.328 1.00 93.19 101 ILE A CA 1
ATOM 808 C C . ILE A 1 101 ? -12.747 11.209 6.011 1.00 93.19 101 ILE A C 1
ATOM 810 O O . ILE A 1 101 ? -13.508 12.079 5.592 1.00 93.19 101 ILE A O 1
ATOM 814 N N . GLY A 1 102 ? -12.570 10.056 5.365 1.00 91.69 102 GLY A N 1
ATOM 815 C CA . GLY A 1 102 ? -13.202 9.723 4.093 1.00 91.69 102 GLY A CA 1
ATOM 816 C C . GLY A 1 102 ? -12.272 9.900 2.892 1.00 91.69 102 GLY A C 1
ATOM 817 O O . GLY A 1 102 ? -11.064 9.671 2.968 1.00 91.69 102 GLY A O 1
ATOM 818 N N . HIS A 1 103 ? -12.844 10.267 1.745 1.00 87.44 103 HIS A N 1
ATOM 819 C CA . HIS A 1 103 ? -12.093 10.395 0.498 1.00 87.44 103 HIS A CA 1
ATOM 820 C C . HIS A 1 103 ? -11.101 11.559 0.522 1.00 87.44 103 HIS A C 1
ATOM 822 O O . HIS A 1 103 ? -11.449 12.700 0.828 1.00 87.44 103 HIS A O 1
ATOM 828 N N . VAL A 1 104 ? -9.865 11.261 0.125 1.00 81.00 104 VAL A N 1
ATOM 829 C CA . VAL A 1 104 ? -8.798 12.245 -0.050 1.00 81.00 104 VAL A CA 1
ATOM 830 C C . VAL A 1 104 ? -8.757 12.615 -1.530 1.00 81.00 104 VAL A C 1
ATOM 832 O O . VAL A 1 104 ? -8.297 11.841 -2.366 1.00 81.00 104 VAL A O 1
ATOM 835 N N . TRP A 1 105 ? -9.304 13.787 -1.855 1.00 63.28 105 TRP A N 1
ATOM 836 C CA . TRP A 1 105 ? -9.546 14.220 -3.238 1.00 63.28 105 TRP A CA 1
ATOM 837 C C . TRP A 1 105 ? -8.322 14.819 -3.938 1.00 63.28 105 TRP A C 1
ATOM 839 O O . TRP A 1 105 ? -8.322 14.953 -5.160 1.00 63.28 105 TRP A O 1
ATOM 849 N N . TYR A 1 106 ? -7.279 15.181 -3.189 1.00 62.62 106 TYR A N 1
ATOM 850 C CA . TYR A 1 106 ? -6.080 15.787 -3.762 1.00 62.62 106 TYR A CA 1
ATOM 851 C C . TYR A 1 106 ? -5.094 14.706 -4.210 1.00 62.62 106 TYR A C 1
ATOM 853 O O . TYR A 1 106 ? -4.527 13.994 -3.385 1.00 62.62 106 TYR A O 1
ATOM 861 N N . SER A 1 107 ? -4.885 14.601 -5.526 1.00 58.97 107 SER A N 1
ATOM 862 C CA . SER A 1 107 ? -3.959 13.643 -6.149 1.00 58.97 107 SER A CA 1
ATOM 863 C C . SER A 1 107 ? -2.517 13.823 -5.690 1.00 58.97 107 SER A C 1
ATOM 865 O O . SER A 1 107 ? -1.795 12.838 -5.562 1.00 58.97 107 SER A O 1
ATOM 867 N N . ASP A 1 108 ? -2.118 15.063 -5.403 1.00 60.16 108 ASP A N 1
ATOM 868 C CA . ASP A 1 108 ? -0.730 15.405 -5.091 1.00 60.16 108 ASP A CA 1
ATOM 869 C C . ASP A 1 108 ? -0.259 14.723 -3.798 1.00 60.16 108 ASP A C 1
ATOM 871 O O . ASP A 1 108 ? 0.873 14.252 -3.726 1.00 60.16 108 ASP A O 1
ATOM 875 N N . SER A 1 109 ? -1.154 14.527 -2.821 1.00 81.44 109 SER A N 1
ATOM 876 C CA . SER A 1 109 ? -0.816 13.806 -1.587 1.00 81.44 109 SER A CA 1
ATOM 877 C C . SER A 1 109 ? -0.632 12.302 -1.817 1.00 81.44 109 SER A C 1
ATOM 879 O O . SER A 1 109 ? 0.247 11.683 -1.217 1.00 81.44 109 SER A O 1
ATOM 881 N N . ILE A 1 110 ? -1.413 11.704 -2.723 1.00 90.69 110 ILE A N 1
ATOM 882 C CA . ILE A 1 110 ? -1.287 10.286 -3.083 1.00 90.69 110 ILE A CA 1
ATOM 883 C C . ILE A 1 110 ? -0.056 10.060 -3.953 1.00 90.69 110 ILE A C 1
ATOM 885 O O . ILE A 1 110 ? 0.633 9.054 -3.796 1.00 90.69 110 ILE A O 1
ATOM 889 N N . HIS A 1 111 ? 0.269 11.006 -4.829 1.00 89.12 111 HIS A N 1
ATOM 890 C CA . HIS A 1 111 ? 1.516 10.986 -5.574 1.00 89.12 111 HIS A CA 1
ATOM 891 C C . HIS A 1 111 ? 2.714 10.955 -4.638 1.00 89.12 111 HIS A C 1
ATOM 893 O O . HIS A 1 111 ? 3.494 10.009 -4.665 1.00 89.12 111 HIS A O 1
ATOM 899 N N . GLU A 1 112 ? 2.828 11.953 -3.766 1.00 91.44 112 GLU A N 1
ATOM 900 C CA . GLU A 1 112 ? 3.926 12.048 -2.812 1.00 91.44 112 GLU A CA 1
ATOM 901 C C . GLU A 1 112 ? 4.020 10.795 -1.940 1.00 91.44 112 GLU A C 1
ATOM 903 O O . GLU A 1 112 ? 5.114 10.278 -1.715 1.00 91.44 112 GLU A O 1
ATOM 908 N N . LEU A 1 113 ? 2.876 10.246 -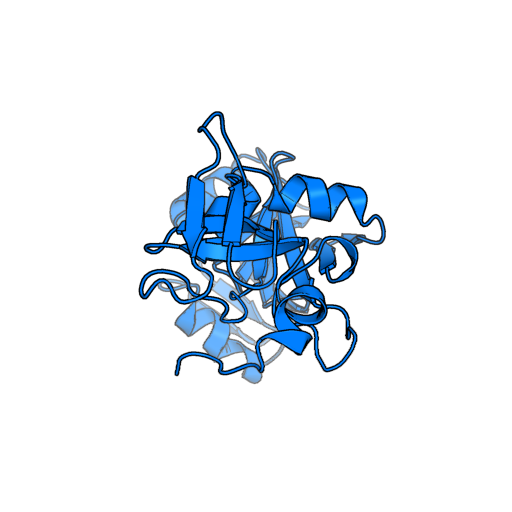1.521 1.00 93.81 113 LEU A N 1
ATOM 909 C CA . LEU A 1 113 ? 2.807 8.983 -0.795 1.00 93.81 113 LEU A CA 1
ATOM 910 C C . LEU A 1 113 ? 3.416 7.822 -1.594 1.00 93.81 113 LEU A C 1
ATOM 912 O O . LEU A 1 113 ? 4.246 7.091 -1.050 1.00 93.81 113 LEU A O 1
ATOM 916 N N . MET A 1 114 ? 3.055 7.658 -2.869 1.00 94.88 114 MET A N 1
ATOM 917 C CA . MET A 1 114 ? 3.564 6.569 -3.712 1.00 94.88 114 MET A CA 1
ATOM 918 C C . MET A 1 114 ? 5.064 6.684 -4.015 1.00 94.88 114 MET A C 1
ATOM 920 O O . MET A 1 114 ? 5.729 5.656 -4.126 1.00 94.88 114 MET A O 1
ATOM 924 N N . TYR A 1 115 ? 5.610 7.902 -4.086 1.00 94.31 115 TYR A N 1
ATOM 925 C CA . TYR A 1 115 ? 7.050 8.175 -4.255 1.00 94.31 115 TYR A CA 1
ATOM 926 C C . TYR A 1 115 ? 7.758 8.430 -2.914 1.00 94.31 115 TYR A C 1
ATOM 928 O O . TYR A 1 115 ? 8.717 9.197 -2.800 1.00 94.31 115 TYR A O 1
ATOM 936 N N . SER A 1 116 ? 7.275 7.775 -1.862 1.00 94.69 116 SER A N 1
ATOM 937 C CA . SER A 1 116 ? 7.880 7.806 -0.536 1.00 94.69 116 SER A CA 1
ATOM 938 C C . SER A 1 116 ? 8.207 6.400 -0.048 1.00 94.69 116 SER A C 1
ATOM 940 O O . SER A 1 116 ? 7.769 5.398 -0.615 1.00 94.69 116 SER A O 1
ATOM 942 N N . LYS A 1 117 ? 8.926 6.321 1.078 1.00 95.81 117 LYS A N 1
ATOM 943 C CA . LYS A 1 117 ? 9.151 5.057 1.789 1.00 95.81 117 LYS A CA 1
ATOM 944 C C . LYS A 1 117 ? 7.836 4.332 2.105 1.00 95.81 117 LYS A C 1
ATOM 946 O O . LYS A 1 117 ? 7.797 3.113 2.052 1.00 95.81 117 LYS A O 1
ATOM 951 N N . ALA A 1 118 ? 6.764 5.067 2.408 1.00 96.19 118 ALA A N 1
ATOM 952 C CA . ALA A 1 118 ? 5.462 4.474 2.703 1.00 96.19 118 ALA A CA 1
ATOM 953 C C . ALA A 1 118 ? 4.838 3.804 1.470 1.00 96.19 118 ALA A C 1
ATOM 955 O O . ALA A 1 118 ? 4.291 2.711 1.585 1.00 96.19 118 ALA A O 1
ATOM 956 N N . GLY A 1 119 ? 4.961 4.428 0.294 1.00 96.38 119 GLY A N 1
ATOM 957 C CA . GLY A 1 119 ? 4.537 3.846 -0.978 1.00 96.38 119 GLY A CA 1
ATOM 958 C C . GLY A 1 119 ? 5.348 2.605 -1.345 1.00 96.38 119 GLY A C 1
ATOM 959 O O . GLY A 1 119 ? 4.774 1.585 -1.720 1.00 96.38 119 GLY A O 1
ATOM 960 N N . GLU A 1 120 ? 6.671 2.649 -1.163 1.00 96.38 120 GLU A N 1
ATOM 961 C CA . GLU A 1 120 ? 7.536 1.476 -1.349 1.00 96.38 120 GLU A CA 1
ATOM 962 C C . GLU A 1 120 ? 7.140 0.332 -0.397 1.00 96.38 120 GLU A C 1
ATOM 964 O O . GLU A 1 120 ? 6.952 -0.798 -0.846 1.00 96.38 120 GLU A O 1
ATOM 969 N N . SER A 1 121 ? 6.932 0.619 0.893 1.00 97.25 121 SER A N 1
ATOM 970 C CA . SER A 1 121 ? 6.484 -0.372 1.878 1.00 97.25 121 SER A CA 1
ATOM 971 C C . SER A 1 121 ? 5.103 -0.950 1.555 1.00 97.25 121 SER A C 1
ATOM 973 O O . SER A 1 121 ? 4.944 -2.165 1.640 1.00 97.25 121 SER A O 1
ATOM 975 N N . LEU A 1 122 ? 4.136 -0.134 1.110 1.00 97.31 122 LEU A N 1
ATOM 976 C CA . LEU A 1 122 ? 2.841 -0.613 0.605 1.00 97.31 122 LEU A CA 1
ATOM 977 C C . LEU A 1 122 ? 3.053 -1.636 -0.514 1.00 97.31 122 LEU A C 1
ATOM 979 O O . LEU A 1 122 ? 2.537 -2.750 -0.449 1.00 97.31 122 LEU A O 1
ATOM 983 N N . LEU A 1 123 ? 3.818 -1.261 -1.540 1.00 97.00 123 LEU A N 1
ATOM 984 C CA . LEU A 1 123 ? 4.030 -2.087 -2.725 1.00 97.00 123 LEU A CA 1
ATOM 985 C C . LEU A 1 123 ? 4.751 -3.396 -2.378 1.00 97.00 123 LEU A C 1
ATOM 987 O O . LEU A 1 123 ? 4.387 -4.437 -2.918 1.00 97.00 123 LEU A O 1
ATOM 991 N N . LEU A 1 124 ? 5.688 -3.363 -1.431 1.00 97.12 124 LEU A N 1
ATOM 992 C CA . LEU A 1 124 ? 6.400 -4.538 -0.922 1.00 97.12 124 LEU A CA 1
ATOM 993 C C . LEU A 1 124 ? 5.621 -5.344 0.130 1.00 97.12 124 LEU A C 1
ATOM 995 O O . LEU A 1 124 ? 6.109 -6.381 0.571 1.00 97.12 124 LEU A O 1
ATOM 999 N N . GLY A 1 125 ? 4.437 -4.894 0.551 1.00 97.38 125 GLY A N 1
ATOM 1000 C CA . GLY A 1 125 ? 3.645 -5.579 1.573 1.00 97.38 125 GLY A CA 1
ATOM 1001 C C . GLY A 1 125 ? 4.260 -5.524 2.978 1.00 97.38 125 GLY A C 1
ATOM 1002 O O . GLY A 1 125 ? 4.071 -6.443 3.768 1.00 97.38 125 GLY A O 1
ATOM 1003 N N . GLN A 1 126 ? 5.021 -4.475 3.283 1.00 97.62 126 GLN A N 1
ATOM 1004 C CA . GLN A 1 126 ? 5.710 -4.303 4.559 1.00 97.62 126 GLN A CA 1
ATOM 1005 C C . GLN A 1 126 ? 4.852 -3.491 5.527 1.00 97.62 126 GLN A C 1
ATOM 1007 O O . GLN A 1 126 ? 4.618 -2.299 5.315 1.00 97.62 126 GLN A O 1
ATOM 1012 N N . TYR A 1 127 ? 4.435 -4.131 6.616 1.00 97.75 127 TYR A N 1
ATOM 1013 C CA . TYR A 1 127 ? 3.592 -3.537 7.649 1.00 97.75 127 TYR A CA 1
ATOM 1014 C C . TYR A 1 127 ? 4.164 -3.811 9.042 1.00 97.75 127 TYR A C 1
ATOM 1016 O O . TYR A 1 127 ? 4.874 -4.803 9.218 1.00 97.75 127 TYR A O 1
ATOM 1024 N N . PRO A 1 128 ? 3.882 -2.936 10.023 1.00 96.88 128 PRO A N 1
ATOM 1025 C CA . PRO A 1 128 ? 4.149 -3.233 11.425 1.00 96.88 128 PRO A CA 1
ATOM 1026 C C . PRO A 1 128 ? 3.325 -4.436 11.886 1.00 96.88 128 PRO A C 1
ATOM 1028 O O . PRO A 1 128 ? 2.269 -4.735 11.321 1.00 96.88 128 PRO A O 1
ATOM 1031 N N . SER A 1 129 ? 3.778 -5.085 12.955 1.00 95.81 129 SER A N 1
ATOM 1032 C CA . SER A 1 129 ? 2.955 -6.093 13.621 1.00 95.81 129 SER A CA 1
ATOM 1033 C C . SER A 1 129 ? 1.723 -5.447 14.272 1.00 95.81 129 SER A C 1
ATOM 1035 O O . SER A 1 129 ? 1.683 -4.238 14.528 1.00 95.81 129 SER A O 1
ATOM 1037 N N . LEU A 1 130 ? 0.706 -6.256 14.576 1.00 94.38 130 LEU A N 1
ATOM 1038 C CA . LEU A 1 130 ? -0.481 -5.787 15.292 1.00 94.38 130 LEU A CA 1
ATOM 1039 C C . LEU A 1 130 ? -0.126 -5.190 16.665 1.00 94.38 130 LEU A C 1
ATOM 1041 O O . LEU A 1 130 ? -0.651 -4.144 17.039 1.00 94.38 130 LEU A O 1
ATOM 1045 N N . GLU A 1 131 ? 0.803 -5.810 17.391 1.00 93.81 131 GLU A N 1
ATOM 1046 C CA . GLU A 1 131 ? 1.274 -5.333 18.695 1.00 93.81 131 GLU A CA 1
ATOM 1047 C C . GLU A 1 131 ? 1.969 -3.965 18.595 1.00 93.81 131 GLU A C 1
ATOM 1049 O O . GLU A 1 131 ? 1.647 -3.038 19.347 1.00 93.81 131 GLU A O 1
ATOM 1054 N N . GLU A 1 132 ? 2.868 -3.800 17.619 1.00 95.31 132 GLU A N 1
ATOM 1055 C CA . GLU A 1 132 ? 3.537 -2.523 17.348 1.00 95.31 132 GLU A CA 1
ATOM 1056 C C . GLU A 1 132 ? 2.526 -1.432 16.981 1.00 95.31 132 GLU A C 1
ATOM 1058 O O . GLU A 1 132 ? 2.637 -0.286 17.426 1.00 95.31 132 GLU A O 1
ATOM 1063 N N . ALA A 1 133 ? 1.532 -1.781 16.165 1.00 95.69 133 ALA A N 1
ATOM 1064 C CA . ALA A 1 133 ? 0.491 -0.863 15.736 1.00 95.69 133 ALA A CA 1
ATOM 1065 C C . ALA A 1 133 ? -0.389 -0.406 16.904 1.00 95.69 133 ALA A C 1
ATOM 1067 O O . ALA A 1 133 ? -0.599 0.796 17.074 1.00 95.69 133 ALA A O 1
ATOM 1068 N N . LEU A 1 134 ? -0.848 -1.341 17.739 1.00 94.31 134 LEU A N 1
ATOM 1069 C CA . LEU A 1 134 ? -1.644 -1.044 18.929 1.00 94.31 134 LEU A CA 1
ATOM 1070 C C . LEU A 1 134 ? -0.879 -0.193 19.936 1.00 94.31 134 LEU A C 1
ATOM 1072 O O . LEU A 1 134 ? -1.472 0.701 20.534 1.00 94.31 134 LEU A O 1
ATOM 1076 N N . THR A 1 135 ? 0.420 -0.436 20.102 1.00 94.69 135 THR A N 1
ATOM 1077 C CA . THR A 1 135 ? 1.277 0.371 20.980 1.00 94.69 135 THR A CA 1
ATOM 1078 C C . THR A 1 135 ? 1.298 1.827 20.516 1.00 94.69 135 THR A C 1
ATOM 1080 O O . THR A 1 135 ? 0.900 2.715 21.267 1.00 94.69 135 THR A O 1
ATOM 1083 N N . LYS A 1 136 ? 1.617 2.075 19.238 1.00 94.62 136 LYS A N 1
ATOM 1084 C CA . LYS A 1 136 ? 1.659 3.436 18.671 1.00 94.62 136 LYS A CA 1
ATOM 1085 C C . LYS A 1 136 ? 0.319 4.165 18.761 1.00 94.62 136 LYS A C 1
ATOM 1087 O O . LYS A 1 136 ? 0.281 5.370 19.022 1.00 94.62 136 LYS A O 1
ATOM 1092 N N . VAL A 1 137 ? -0.764 3.428 18.528 1.00 92.19 137 VAL A N 1
ATOM 1093 C CA . VAL A 1 137 ? -2.148 3.903 18.615 1.00 92.19 137 VAL A CA 1
ATOM 1094 C C . VAL A 1 137 ? -2.513 4.293 20.053 1.00 92.19 137 VAL A C 1
ATOM 1096 O O . VAL A 1 137 ? -3.002 5.399 20.279 1.00 92.19 137 VAL A O 1
ATOM 1099 N N . LYS A 1 138 ? -2.228 3.431 21.038 1.00 89.44 138 LYS A N 1
ATOM 1100 C CA . LYS A 1 138 ? -2.536 3.667 22.461 1.00 89.44 138 LYS A CA 1
ATOM 1101 C C . LYS A 1 138 ? -1.712 4.801 23.064 1.00 89.44 138 LYS A C 1
ATOM 1103 O O . LYS A 1 138 ? -2.236 5.575 23.858 1.00 89.44 138 LYS A O 1
ATOM 1108 N N . GLU A 1 139 ? -0.455 4.937 22.651 1.00 91.44 139 GLU A N 1
ATOM 1109 C CA . GLU A 1 139 ? 0.415 6.057 23.036 1.00 91.44 139 GLU A CA 1
ATOM 1110 C C . GLU A 1 139 ? -0.064 7.403 22.466 1.00 91.44 139 GLU A C 1
ATOM 1112 O O . GLU A 1 139 ? 0.411 8.458 22.880 1.00 91.44 139 GLU A O 1
ATOM 1117 N N . GLY A 1 140 ? -1.006 7.393 21.514 1.00 88.25 140 GLY A N 1
ATOM 1118 C CA . GLY A 1 140 ? -1.506 8.600 20.861 1.00 88.25 140 GLY A CA 1
ATOM 1119 C C . GLY A 1 140 ? -0.494 9.245 19.915 1.00 88.25 140 GLY A C 1
ATOM 1120 O O . GLY A 1 140 ? -0.654 10.410 19.560 1.00 88.25 140 GLY A O 1
ATOM 1121 N N . SER A 1 141 ? 0.538 8.501 19.504 1.00 87.19 141 SER A N 1
ATOM 1122 C CA . SER A 1 141 ? 1.585 8.987 18.595 1.00 87.19 141 SER A CA 1
ATOM 1123 C C . SER A 1 141 ? 1.083 9.206 17.162 1.00 87.19 141 SER A C 1
ATOM 1125 O O . SER A 1 141 ? 1.680 9.973 16.407 1.00 87.19 141 SER A O 1
ATOM 1127 N N . ILE A 1 142 ? -0.008 8.533 16.786 1.00 92.81 142 ILE A N 1
ATOM 1128 C CA . ILE A 1 142 ? -0.587 8.519 15.440 1.00 92.81 142 ILE A CA 1
ATOM 1129 C C . ILE A 1 142 ? -2.114 8.415 15.508 1.00 92.81 142 ILE A C 1
ATOM 1131 O O . ILE A 1 142 ? -2.662 7.870 16.466 1.00 92.81 142 ILE A O 1
ATOM 1135 N N . SER A 1 143 ? -2.804 8.916 14.480 1.00 93.12 143 SER A N 1
ATOM 1136 C CA . SER A 1 143 ? -4.272 8.864 14.393 1.00 93.12 143 SER A CA 1
ATOM 1137 C C . SER A 1 143 ? -4.785 7.588 13.732 1.00 93.12 143 SER A C 1
ATOM 1139 O O . SER A 1 143 ? -5.900 7.153 14.002 1.00 93.12 143 SER A O 1
ATOM 1141 N N . SER A 1 144 ? -3.991 6.976 12.853 1.00 96.25 144 SER A N 1
ATOM 1142 C CA . SER A 1 144 ? -4.320 5.692 12.232 1.00 96.25 144 SER A CA 1
ATOM 1143 C C . SER A 1 144 ? -3.077 4.970 11.719 1.00 96.25 144 SER A C 1
ATOM 1145 O O . SER A 1 144 ? -2.061 5.596 11.410 1.00 96.25 144 SER A O 1
ATOM 1147 N N . ILE A 1 145 ? -3.163 3.643 11.626 1.00 97.50 145 ILE A N 1
ATOM 1148 C CA . ILE A 1 145 ? -2.079 2.766 11.185 1.00 97.50 145 ILE A CA 1
ATOM 1149 C C . ILE A 1 145 ? -2.611 1.522 10.484 1.00 97.50 145 ILE A C 1
ATOM 1151 O O . ILE A 1 145 ? -3.548 0.877 10.936 1.00 97.50 145 ILE A O 1
ATOM 1155 N N . ALA A 1 146 ? -1.984 1.174 9.377 1.00 98.12 146 ALA A N 1
ATOM 1156 C CA . ALA A 1 146 ? -2.199 -0.042 8.627 1.00 98.12 146 ALA A CA 1
ATOM 1157 C C . ALA A 1 146 ? -1.314 -1.163 9.166 1.00 98.12 146 ALA A C 1
ATOM 1159 O O . ALA A 1 146 ? -0.106 -0.970 9.333 1.00 98.12 146 ALA A O 1
ATOM 1160 N N . ILE A 1 147 ? -1.913 -2.332 9.372 1.00 97.62 147 ILE A N 1
ATOM 1161 C CA . ILE A 1 147 ? -1.227 -3.581 9.749 1.00 97.62 147 ILE A CA 1
ATOM 1162 C C . ILE A 1 147 ? -1.182 -4.578 8.584 1.00 97.62 147 ILE A C 1
ATOM 1164 O O . ILE A 1 147 ? -0.470 -5.574 8.629 1.00 97.62 147 ILE A O 1
ATOM 1168 N N . SER A 1 148 ? -1.955 -4.319 7.528 1.00 97.81 148 SER A N 1
ATOM 1169 C CA . SER A 1 148 ? -1.907 -5.046 6.263 1.00 97.81 148 SER A CA 1
ATOM 1170 C C . SER A 1 148 ? -2.428 -4.156 5.132 1.00 97.81 148 SER A C 1
ATOM 1172 O O . SER A 1 148 ? -2.915 -3.052 5.376 1.00 97.81 148 SER A O 1
ATOM 1174 N N . ARG A 1 149 ? -2.390 -4.655 3.888 1.00 97.69 149 ARG A N 1
ATOM 1175 C CA . ARG A 1 149 ? -3.001 -3.971 2.733 1.00 97.69 149 ARG A CA 1
ATOM 1176 C C . ARG A 1 149 ? -4.491 -3.709 2.926 1.00 97.69 149 ARG A C 1
ATOM 1178 O O . ARG A 1 149 ? -5.003 -2.719 2.415 1.00 97.69 149 ARG A O 1
ATOM 1185 N N . ASP A 1 150 ? -5.174 -4.595 3.639 1.00 98.06 150 ASP A N 1
ATOM 1186 C CA . ASP A 1 150 ? -6.626 -4.566 3.752 1.00 98.06 150 ASP A CA 1
ATOM 1187 C C . ASP A 1 150 ? -7.116 -4.033 5.099 1.00 98.06 150 ASP A C 1
ATOM 1189 O O . ASP A 1 150 ? -8.293 -3.709 5.196 1.00 98.06 150 ASP A O 1
ATOM 1193 N N . ILE A 1 151 ? -6.256 -3.931 6.121 1.00 98.19 151 ILE A N 1
ATOM 1194 C CA . ILE A 1 151 ? -6.660 -3.537 7.477 1.00 98.19 151 ILE A CA 1
ATOM 1195 C C . ILE A 1 151 ? -5.892 -2.329 7.984 1.00 98.19 151 ILE A C 1
ATOM 1197 O O . ILE A 1 151 ? -4.656 -2.317 7.999 1.00 98.19 151 ILE A O 1
ATOM 1201 N N . ALA A 1 152 ? -6.653 -1.377 8.518 1.00 98.25 152 ALA A N 1
ATOM 1202 C CA . ALA A 1 152 ? -6.141 -0.287 9.325 1.00 98.25 152 ALA A CA 1
ATOM 1203 C C . ALA A 1 152 ? -6.890 -0.158 10.653 1.00 98.25 152 ALA A C 1
ATOM 1205 O O . ALA A 1 152 ? -8.071 -0.478 10.769 1.00 98.25 152 ALA A O 1
ATOM 1206 N N . LEU A 1 153 ? -6.175 0.349 11.649 1.00 98.00 153 LEU A N 1
ATOM 1207 C CA . LEU A 1 153 ? -6.694 0.793 12.930 1.00 98.00 153 LEU A CA 1
ATOM 1208 C C . LEU A 1 153 ? -6.731 2.319 12.918 1.00 98.00 153 LEU A C 1
ATOM 1210 O O . LEU A 1 153 ? -5.776 2.954 12.467 1.00 98.00 153 LEU A O 1
ATOM 1214 N N . ALA A 1 154 ? -7.806 2.914 13.414 1.00 97.31 154 ALA A N 1
ATOM 1215 C CA . ALA A 1 154 ? -7.950 4.361 13.511 1.00 97.31 154 ALA A CA 1
ATOM 1216 C C . ALA A 1 154 ? -8.489 4.752 14.880 1.00 97.31 154 ALA A C 1
ATOM 1218 O O . ALA A 1 154 ? -9.319 4.043 15.433 1.00 97.31 154 ALA A O 1
ATOM 1219 N N . VAL A 1 155 ? -8.022 5.871 15.420 1.00 96.69 155 VAL A N 1
ATOM 1220 C CA . VAL A 1 155 ? -8.458 6.371 16.723 1.00 96.69 155 VAL A CA 1
ATOM 1221 C C . VAL A 1 155 ? -9.280 7.619 16.523 1.00 96.69 155 VAL A C 1
ATOM 1223 O O . VAL A 1 155 ? -8.852 8.541 15.825 1.00 96.69 155 VAL A O 1
ATOM 1226 N N . ASP A 1 156 ? -10.440 7.664 17.156 1.00 95.62 156 ASP A N 1
ATOM 1227 C CA . ASP A 1 156 ? -11.250 8.867 17.172 1.00 95.62 156 ASP A CA 1
ATOM 1228 C C . ASP A 1 156 ? -10.851 9.828 18.311 1.00 95.62 156 ASP A C 1
ATOM 1230 O O . ASP A 1 156 ? -9.860 9.664 19.030 1.00 95.62 156 ASP A O 1
ATOM 1234 N N . HIS A 1 157 ? -11.644 10.881 18.475 1.00 93.44 157 HIS A N 1
ATOM 1235 C CA . HIS A 1 157 ? -11.447 11.873 19.525 1.00 93.44 157 HIS A CA 1
ATOM 1236 C C . HIS A 1 157 ? -11.805 11.354 20.930 1.00 93.44 157 HIS A C 1
ATOM 1238 O O . HIS A 1 157 ? -11.320 11.916 21.913 1.00 93.44 157 HIS A O 1
ATOM 1244 N N . HIS A 1 158 ? -12.581 10.271 21.038 1.00 94.19 158 HIS A N 1
ATOM 1245 C CA . HIS A 1 158 ? -12.915 9.590 22.290 1.00 94.19 158 HIS A CA 1
ATOM 1246 C C . HIS A 1 158 ? -11.924 8.483 22.678 1.00 94.19 158 HIS A C 1
ATOM 1248 O O . HIS A 1 158 ? -12.104 7.849 23.715 1.00 94.19 158 HIS A O 1
ATOM 1254 N N . LYS A 1 159 ? -10.843 8.296 21.905 1.00 94.12 159 LYS A N 1
ATOM 1255 C CA . LYS A 1 159 ? -9.837 7.235 22.096 1.00 94.12 159 LYS A CA 1
ATOM 1256 C C . LYS A 1 159 ? -10.370 5.823 21.842 1.00 94.12 159 LYS A C 1
ATOM 1258 O O . LYS A 1 159 ? -9.741 4.852 22.262 1.00 94.12 159 LYS A O 1
ATOM 1263 N N . GLU A 1 160 ? -11.477 5.697 21.119 1.00 96.00 160 GLU A N 1
ATOM 1264 C CA . GLU A 1 160 ? -11.951 4.411 20.626 1.00 96.00 160 GLU A CA 1
ATOM 1265 C C . GLU A 1 160 ? -11.140 4.002 19.394 1.00 96.00 160 GLU A C 1
ATOM 1267 O O . GLU A 1 160 ? -10.831 4.824 18.528 1.00 96.00 160 GLU A O 1
ATOM 1272 N N . ILE A 1 161 ? -10.763 2.722 19.329 1.00 97.44 161 ILE A N 1
ATOM 1273 C CA . ILE A 1 161 ? -9.993 2.174 18.212 1.00 97.44 161 ILE A CA 1
ATOM 1274 C C . ILE A 1 161 ? -10.969 1.509 17.247 1.00 97.44 161 ILE A C 1
ATOM 1276 O O . ILE A 1 161 ? -11.543 0.468 17.545 1.00 97.44 161 ILE A O 1
ATOM 1280 N N . PHE A 1 162 ? -11.123 2.087 16.069 1.00 97.75 162 PHE A N 1
ATOM 1281 C CA . PHE A 1 162 ? -11.919 1.554 14.977 1.00 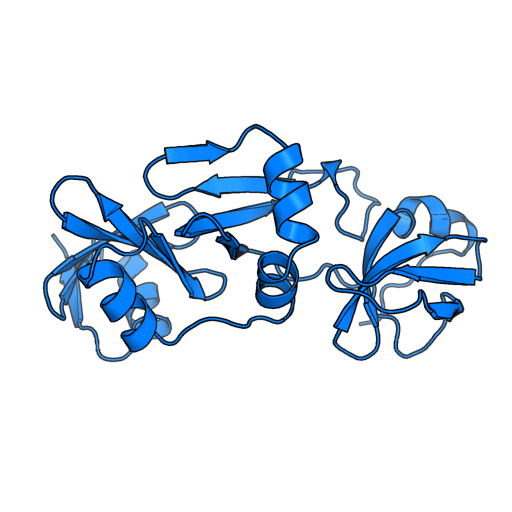97.75 162 PHE A CA 1
ATOM 1282 C C . PHE A 1 162 ? -11.076 0.644 14.091 1.00 97.75 162 PHE A C 1
ATOM 1284 O O . PHE A 1 162 ? -9.930 0.964 13.763 1.00 97.75 162 PHE A O 1
ATOM 1291 N N . VAL A 1 163 ? -11.664 -0.473 13.674 1.00 97.94 163 VAL A N 1
ATOM 1292 C CA . VAL A 1 163 ? -11.071 -1.421 12.733 1.00 97.94 163 VAL A CA 1
ATOM 1293 C C . VAL A 1 163 ? -11.696 -1.185 11.369 1.00 97.94 163 VAL A C 1
ATOM 1295 O O . VAL A 1 163 ? -12.906 -1.322 11.191 1.00 97.94 163 VAL A O 1
ATOM 1298 N N . PHE A 1 164 ? -10.865 -0.858 10.388 1.00 98.25 164 PHE A N 1
ATOM 1299 C CA . PHE A 1 164 ? -11.298 -0.696 9.012 1.00 98.25 164 PHE A CA 1
ATOM 1300 C C . PHE A 1 164 ? -10.810 -1.854 8.151 1.00 98.25 164 PHE A C 1
ATOM 1302 O O . PHE A 1 164 ? -9.627 -2.196 8.181 1.00 98.25 164 PHE A O 1
ATOM 1309 N N . TYR A 1 165 ? -11.717 -2.397 7.340 1.00 97.81 165 TYR A N 1
ATOM 1310 C CA . TYR A 1 165 ? -11.403 -3.275 6.221 1.00 97.81 165 TYR A CA 1
ATOM 1311 C C . TYR A 1 165 ? -11.595 -2.503 4.920 1.00 97.81 165 TYR A C 1
ATOM 1313 O O . TYR A 1 165 ? -12.708 -2.137 4.548 1.00 97.81 165 TYR A O 1
ATOM 1321 N N . LYS A 1 166 ? -10.491 -2.246 4.219 1.00 96.31 166 LYS A N 1
ATOM 1322 C CA . LYS A 1 166 ? -10.420 -1.412 3.013 1.00 96.31 166 LYS A CA 1
ATOM 1323 C C . LYS A 1 166 ? -10.922 0.020 3.210 1.00 96.31 166 LYS A C 1
ATOM 1325 O O . LYS A 1 166 ? -10.132 0.907 3.486 1.00 96.31 166 LYS A O 1
ATOM 1330 N N . MET A 1 167 ? -12.204 0.287 3.002 1.00 96.75 167 MET A N 1
ATOM 1331 C CA . MET A 1 167 ? -12.802 1.613 3.225 1.00 96.75 167 MET A CA 1
ATOM 1332 C C . MET A 1 167 ? -13.946 1.553 4.238 1.00 96.75 167 MET A C 1
ATOM 1334 O O . MET A 1 167 ? -14.453 2.591 4.654 1.00 96.75 167 MET A O 1
ATOM 1338 N N . ASP A 1 168 ? -14.312 0.349 4.672 1.00 97.12 168 ASP A N 1
ATOM 1339 C CA . ASP A 1 168 ? -15.453 0.109 5.534 1.00 97.12 168 ASP A CA 1
ATOM 1340 C C . ASP A 1 168 ? -14.987 -0.005 6.982 1.00 97.12 168 ASP A C 1
ATOM 1342 O O . ASP A 1 168 ? -14.050 -0.740 7.299 1.00 97.12 168 ASP A O 1
ATOM 1346 N N . ASN A 1 169 ? -15.655 0.723 7.871 1.00 97.25 169 ASN A N 1
ATOM 1347 C CA . ASN A 1 169 ? -15.536 0.490 9.302 1.00 97.25 169 ASN A CA 1
ATOM 1348 C C . ASN A 1 169 ? -16.273 -0.812 9.634 1.00 97.25 169 ASN A C 1
ATOM 1350 O O . ASN A 1 169 ? -17.488 -0.893 9.457 1.00 97.25 169 ASN A O 1
ATOM 1354 N N . ILE A 1 170 ? -15.538 -1.816 10.103 1.00 97.12 170 ILE A N 1
ATOM 1355 C CA . ILE A 1 170 ? -16.087 -3.143 10.396 1.00 97.12 170 ILE A CA 1
ATOM 1356 C C . ILE A 1 170 ? -16.246 -3.415 11.889 1.00 97.12 170 ILE A C 1
ATOM 1358 O O . ILE A 1 170 ? -16.776 -4.463 12.244 1.00 97.12 170 ILE A O 1
ATOM 1362 N N . GLY A 1 171 ? -15.803 -2.509 12.763 1.00 96.88 171 GLY A N 1
ATOM 1363 C CA . GLY A 1 171 ? -15.974 -2.697 14.195 1.00 96.88 171 GLY A CA 1
ATOM 1364 C C . GLY A 1 171 ? -15.126 -1.790 15.072 1.00 96.88 171 GLY A C 1
ATOM 1365 O O . GLY A 1 171 ? -14.300 -1.006 14.601 1.00 96.88 171 GLY A O 1
ATOM 1366 N N . ILE A 1 172 ? -15.330 -1.933 16.378 1.00 97.75 172 ILE A N 1
ATOM 1367 C CA . ILE A 1 172 ? -14.623 -1.187 17.421 1.00 97.75 172 ILE A CA 1
ATOM 1368 C C . ILE A 1 172 ? -13.852 -2.179 18.282 1.00 97.75 172 ILE A C 1
ATOM 1370 O O . ILE A 1 172 ? -14.408 -3.142 18.803 1.00 97.75 172 ILE A O 1
ATOM 1374 N N . LEU A 1 173 ? -12.558 -1.942 18.447 1.00 96.69 173 LEU A N 1
ATOM 1375 C CA . LEU A 1 173 ? -11.693 -2.749 19.285 1.00 96.69 173 LEU A CA 1
ATOM 1376 C C . LEU A 1 173 ? -11.767 -2.283 20.747 1.00 96.69 173 LEU A C 1
ATOM 1378 O O . LEU A 1 173 ? -11.363 -1.166 21.077 1.00 96.69 173 LEU A O 1
ATOM 1382 N N . LYS A 1 174 ? -12.212 -3.178 21.636 1.00 94.81 174 LYS A N 1
ATOM 1383 C CA . LYS A 1 174 ? -12.284 -2.982 23.089 1.00 94.81 174 LYS A CA 1
ATOM 1384 C C . LYS A 1 174 ? -11.492 -4.060 23.819 1.00 94.81 174 LYS A C 1
ATOM 1386 O O . LYS A 1 174 ? -11.900 -5.214 23.934 1.00 94.81 174 LYS A O 1
ATOM 1391 N N . GLY A 1 175 ? -10.321 -3.682 24.328 1.00 91.88 175 GLY A N 1
ATOM 1392 C CA . GLY A 1 175 ? -9.394 -4.648 24.916 1.00 91.88 175 GLY A CA 1
ATOM 1393 C C . GLY A 1 175 ? -8.927 -5.651 23.859 1.00 91.88 175 GLY A C 1
ATOM 1394 O O . GLY A 1 175 ? -8.247 -5.250 22.918 1.00 91.88 175 GLY A O 1
ATOM 1395 N N . ASN A 1 176 ? -9.314 -6.920 24.014 1.00 93.88 176 ASN A N 1
ATOM 1396 C CA . ASN A 1 176 ? -9.004 -8.010 23.077 1.00 93.88 176 ASN A CA 1
ATOM 1397 C C . ASN A 1 176 ? -10.228 -8.493 22.275 1.00 93.88 176 ASN A C 1
ATOM 1399 O O . ASN A 1 176 ? -10.164 -9.540 21.628 1.00 93.88 176 ASN A O 1
ATOM 1403 N N . ILE A 1 177 ? -11.342 -7.761 22.334 1.00 96.19 177 ILE A N 1
ATOM 1404 C CA . ILE A 1 177 ? -12.586 -8.093 21.637 1.00 96.19 177 ILE A CA 1
ATOM 1405 C C . ILE A 1 177 ? -12.868 -7.010 20.598 1.00 96.19 177 ILE A C 1
ATOM 1407 O O . ILE A 1 177 ? -12.787 -5.820 20.901 1.00 96.19 177 ILE A O 1
ATOM 1411 N N . VAL A 1 178 ? -13.192 -7.414 19.373 1.00 96.25 178 VAL A N 1
ATOM 1412 C CA . VAL A 1 178 ? -13.712 -6.515 18.340 1.00 96.25 178 VAL A CA 1
ATOM 1413 C C . VAL A 1 178 ? -15.237 -6.619 18.317 1.00 96.25 178 VAL A C 1
ATOM 1415 O O . VAL A 1 178 ? -15.779 -7.662 17.951 1.00 96.25 178 VAL A O 1
ATOM 1418 N N . GLU A 1 179 ? -15.923 -5.542 18.697 1.00 97.38 179 GLU A N 1
ATOM 1419 C CA . GLU A 1 179 ? -17.371 -5.402 18.514 1.00 97.38 179 GLU A CA 1
ATOM 1420 C C . GLU A 1 179 ? -17.649 -5.175 17.023 1.00 97.38 179 GLU A C 1
ATOM 1422 O O . GLU A 1 179 ? -17.237 -4.152 16.470 1.00 97.38 179 GLU A O 1
ATOM 1427 N N . ILE A 1 180 ? -18.324 -6.122 16.366 1.00 96.56 180 ILE A N 1
ATOM 1428 C CA . ILE A 1 180 ? -18.651 -6.079 14.933 1.00 96.56 180 ILE A CA 1
ATOM 1429 C C . ILE A 1 180 ? -20.170 -5.955 14.717 1.00 96.56 180 ILE A C 1
ATOM 1431 O O . ILE A 1 180 ? -20.949 -6.468 15.520 1.00 96.56 180 ILE A O 1
ATOM 1435 N N . PRO A 1 181 ? -20.629 -5.320 13.622 1.00 93.38 181 PRO A N 1
ATOM 1436 C CA . PRO A 1 181 ? -22.058 -5.110 13.374 1.00 93.38 181 PRO A CA 1
ATOM 1437 C C . PRO A 1 181 ? -22.792 -6.370 12.890 1.00 93.38 181 PRO A C 1
ATOM 1439 O O . PRO A 1 181 ? -24.017 -6.426 12.907 1.00 93.38 181 PRO A O 1
ATOM 1442 N N . SER A 1 182 ? -22.072 -7.371 12.374 1.00 93.25 182 SER A N 1
ATOM 1443 C CA . SER A 1 182 ? -22.661 -8.629 11.900 1.00 93.25 182 SER A CA 1
ATOM 1444 C C . SER A 1 182 ? -21.621 -9.746 11.842 1.00 93.25 182 SER A C 1
ATOM 1446 O O . SER A 1 182 ? -20.424 -9.486 11.717 1.00 93.25 182 SER A O 1
ATOM 1448 N N . GLY A 1 183 ? -22.074 -11.003 11.867 1.00 91.25 183 GLY A N 1
ATOM 1449 C CA . GLY A 1 183 ? -21.199 -12.169 11.699 1.00 91.25 183 GLY A CA 1
ATOM 1450 C C . GLY A 1 183 ? -20.527 -12.263 10.320 1.00 91.25 183 GLY A C 1
ATOM 1451 O O . GLY A 1 183 ? -19.522 -12.956 10.185 1.00 91.25 183 GLY A O 1
ATOM 1452 N N . ASP A 1 184 ? -21.008 -11.534 9.309 1.00 92.75 184 ASP A N 1
ATOM 1453 C CA . ASP A 1 184 ? -20.487 -11.604 7.934 1.00 92.75 184 ASP A CA 1
ATOM 1454 C C . ASP A 1 184 ? -19.070 -11.033 7.791 1.00 92.75 184 ASP A C 1
ATOM 1456 O O . ASP A 1 184 ? -18.357 -11.361 6.842 1.00 92.75 184 ASP A O 1
ATOM 1460 N N . VAL A 1 185 ? -18.631 -10.201 8.740 1.00 94.50 185 VAL A N 1
ATOM 1461 C CA . VAL A 1 185 ? -17.272 -9.633 8.777 1.00 94.50 185 VAL A CA 1
ATOM 1462 C C . VAL A 1 185 ? -16.363 -10.319 9.799 1.00 94.50 185 VAL A C 1
ATOM 1464 O O . VAL A 1 185 ? -15.177 -10.007 9.872 1.00 94.50 185 VAL A O 1
ATOM 1467 N N . ALA A 1 186 ? -16.871 -11.305 10.545 1.00 93.44 186 ALA A N 1
ATOM 1468 C CA . ALA A 1 186 ? -16.108 -12.050 11.546 1.00 93.44 186 ALA A CA 1
ATOM 1469 C C . ALA A 1 186 ? -14.829 -12.683 10.979 1.00 93.44 186 ALA A C 1
ATOM 1471 O O . ALA A 1 186 ? -13.770 -12.654 11.610 1.00 93.44 186 ALA A O 1
ATOM 1472 N N . TRP A 1 187 ? -14.908 -13.213 9.754 1.00 94.88 187 TRP A N 1
ATOM 1473 C CA . TRP A 1 187 ? -13.768 -13.830 9.075 1.00 94.88 187 TRP A CA 1
ATOM 1474 C C . TRP A 1 187 ? -12.608 -12.848 8.870 1.00 94.88 187 TRP A C 1
ATOM 1476 O O . TRP A 1 187 ? -11.454 -13.273 8.829 1.00 94.88 187 TRP A O 1
ATOM 1486 N N . VAL A 1 188 ? -12.893 -11.545 8.754 1.00 93.31 188 VAL A N 1
ATOM 1487 C CA . VAL A 1 188 ? -11.868 -10.508 8.618 1.00 93.31 188 VAL A CA 1
ATOM 1488 C C . VAL A 1 188 ? -11.044 -10.434 9.899 1.00 93.31 188 VAL A C 1
ATOM 1490 O O . VAL A 1 188 ? -9.815 -10.457 9.846 1.00 93.31 188 VAL A O 1
ATOM 1493 N N . ILE A 1 189 ? -11.713 -10.423 11.053 1.00 93.69 189 ILE A N 1
ATOM 1494 C CA . ILE A 1 189 ? -11.055 -10.407 12.362 1.00 93.69 189 ILE A CA 1
ATOM 1495 C C . ILE A 1 189 ? -10.222 -11.675 12.531 1.00 93.69 189 ILE A C 1
ATOM 1497 O O . ILE A 1 189 ? -9.025 -11.594 12.784 1.00 93.69 189 ILE A O 1
ATOM 1501 N N . SER A 1 190 ? -10.818 -12.843 12.276 1.00 92.12 190 SER A N 1
ATOM 1502 C CA . SER A 1 190 ? -10.121 -14.127 12.396 1.00 92.12 190 SER A CA 1
ATOM 1503 C C . SER A 1 190 ? -8.906 -14.255 11.473 1.00 92.12 190 SER A C 1
ATOM 1505 O O . SER A 1 190 ? -7.966 -14.965 11.813 1.00 92.12 190 SER A O 1
ATOM 1507 N N . ARG A 1 191 ? -8.906 -13.586 10.313 1.00 93.25 191 ARG A N 1
ATOM 1508 C CA . ARG A 1 191 ? -7.798 -13.642 9.352 1.00 93.25 191 ARG A CA 1
ATOM 1509 C C . ARG A 1 191 ? -6.679 -12.646 9.648 1.00 93.25 191 ARG A C 1
ATOM 1511 O O . ARG A 1 191 ? -5.521 -12.976 9.420 1.00 93.25 191 ARG A O 1
ATOM 1518 N N . TYR A 1 192 ? -7.014 -11.422 10.052 1.00 92.38 192 TYR A N 1
ATOM 1519 C CA . TYR A 1 192 ? -6.045 -10.321 10.111 1.00 92.38 192 TYR A CA 1
ATOM 1520 C C . TYR A 1 192 ? -5.722 -9.838 11.528 1.00 92.38 192 TYR A C 1
ATOM 1522 O O . TYR A 1 192 ? -4.729 -9.138 11.714 1.00 92.38 192 TYR A O 1
ATOM 1530 N N . LEU A 1 193 ? -6.544 -10.188 12.516 1.00 91.94 193 LEU A N 1
ATOM 1531 C CA . LEU A 1 193 ? -6.371 -9.822 13.920 1.00 91.94 193 LEU A CA 1
ATOM 1532 C C . LEU A 1 193 ? -6.226 -11.089 14.768 1.00 91.94 193 LEU A C 1
ATOM 1534 O O . LEU A 1 193 ? -6.981 -11.324 15.709 1.00 91.94 193 LEU A O 1
ATOM 1538 N N . GLU A 1 194 ? -5.262 -11.936 14.405 1.00 88.94 194 GLU A N 1
ATOM 1539 C CA . GLU A 1 194 ? -4.985 -13.174 15.134 1.00 88.94 194 GLU A CA 1
ATOM 1540 C C . GLU A 1 194 ? -4.734 -12.888 16.627 1.00 88.94 194 GLU A C 1
ATOM 1542 O O . GLU A 1 194 ? -4.040 -11.938 16.992 1.00 88.94 194 GLU A O 1
ATOM 1547 N N . GLY A 1 195 ? -5.349 -13.692 17.499 1.00 87.31 195 GLY A N 1
ATOM 1548 C CA . GLY A 1 195 ? -5.322 -13.497 18.953 1.00 87.31 195 GLY A CA 1
ATOM 1549 C C . GLY A 1 195 ? -6.441 -12.609 19.511 1.00 87.31 195 GLY A C 1
ATOM 1550 O O . GLY A 1 195 ? -6.612 -12.560 20.729 1.00 87.31 195 GLY A O 1
ATOM 1551 N N . PHE A 1 196 ? -7.239 -11.960 18.658 1.00 92.25 196 PHE A N 1
ATOM 1552 C CA . PHE A 1 196 ? -8.419 -11.199 19.073 1.00 92.25 196 PHE A CA 1
ATOM 1553 C C . PHE A 1 196 ? -9.698 -12.021 18.901 1.00 92.25 196 PHE A C 1
ATOM 1555 O O . PHE A 1 196 ? -9.846 -12.801 17.960 1.00 92.25 196 PHE A O 1
ATOM 1562 N N . SER A 1 197 ? -10.633 -11.838 19.833 1.00 93.81 197 SER A N 1
ATOM 1563 C CA . SER A 1 197 ? -11.996 -12.372 19.730 1.00 93.81 197 SER A CA 1
ATOM 1564 C C . SER A 1 197 ? -12.922 -11.335 19.091 1.00 93.81 197 SER A C 1
ATOM 1566 O O . SER A 1 197 ? -12.567 -10.161 18.984 1.00 93.81 197 SER A O 1
ATOM 1568 N N . TRP A 1 198 ? -14.114 -11.744 18.668 1.00 94.88 198 TRP A N 1
ATOM 1569 C CA . TRP A 1 198 ? -15.131 -10.834 18.143 1.00 94.88 198 TRP A CA 1
ATOM 1570 C C . TRP A 1 198 ? -16.506 -11.168 18.712 1.00 94.88 198 TRP A C 1
ATOM 1572 O O . TRP A 1 198 ? -16.787 -12.323 19.033 1.00 94.88 198 TRP A O 1
ATOM 1582 N N . GLU A 1 199 ? -17.355 -10.150 18.822 1.00 95.12 199 GLU A N 1
ATOM 1583 C CA . GLU A 1 199 ? -18.746 -10.284 19.253 1.00 95.12 199 GLU A CA 1
ATOM 1584 C C . GLU A 1 199 ? -19.666 -9.429 18.380 1.00 95.12 199 GLU A C 1
ATOM 1586 O O . GLU A 1 199 ? -19.280 -8.350 17.928 1.00 95.12 199 GLU A O 1
ATOM 1591 N N . VAL A 1 200 ? -20.873 -9.932 18.112 1.00 93.81 200 VAL A N 1
ATOM 1592 C CA . VAL A 1 200 ? -21.875 -9.219 17.310 1.00 93.81 200 VAL A CA 1
ATOM 1593 C C . VAL A 1 200 ? -22.710 -8.334 18.223 1.00 93.81 200 VAL A C 1
ATOM 1595 O O . VAL A 1 200 ? -23.187 -8.808 19.256 1.00 93.81 200 VAL A O 1
ATOM 1598 N N . ARG A 1 201 ? -22.911 -7.081 17.816 1.00 89.19 201 ARG A N 1
ATOM 1599 C CA . ARG A 1 201 ? -23.706 -6.097 18.550 1.00 89.19 201 ARG A CA 1
ATOM 1600 C C . ARG A 1 201 ? -24.873 -5.555 17.738 1.00 89.19 201 ARG A C 1
ATOM 1602 O O . ARG A 1 201 ? -24.680 -5.298 16.531 1.00 89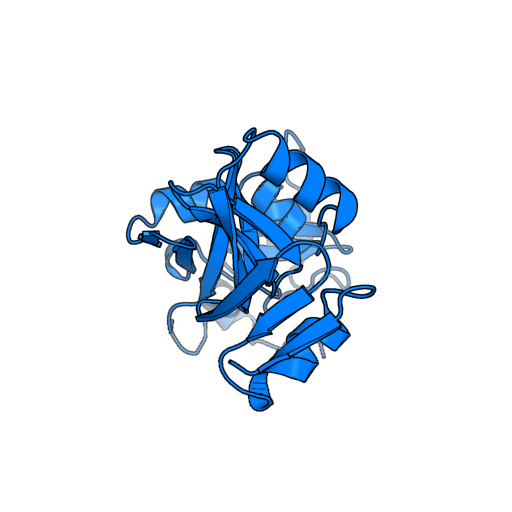.19 201 ARG A O 1
#